Protein AF-A0A1G5SBN1-F1 (afdb_monomer_lite)

Sequence (194 aa):
MSPSAKKAGQYEVNSQQYALIRNPGRVWYPSLPVRFYGFPDEVVSNHKNSEFVQDLNLAQEKLFKPICYLGPLRIKAERLYTWGGITPESVGYSGELTIAALLASKNRKISLGPNKTAKPFEQIIAASLKYMGLIDNFRVKKIAENRQEYEVIVQTKGSKDGVDLPDVGFGISQVLPVLVQCFYAPSDSIIIME

Secondary structure (DSSP, 8-state):
---PPPPTT------SSS---BPSS--PPP-S-BTTTBPPHHHHHHBTT-THHHHHHHHHHHHHTTEEEE-S--PPP-S-EE--S---SSS-TTSTTHHHHHHHTTT-EE-SSTTPPPEEHHHHHHHHHHHTTS-SEEEEEESSTT--EEEEEEE-TT-SS-EEGGGS-HHHHHHHHHHHHHHHSPTT-EEEE-

Radius of gyration: 25.28 Å; chains: 1; bounding box: 61×37×63 Å

pLDDT: mean 88.01, std 11.01, range [30.58, 96.94]

Organism: NCBI:txid51642

Foldseek 3Di:
DDDDDDDPQFADDDDDPDDFAFDPDDDDRFGDAPPPQAGDCVSVVGTPPCPCSVVVVVVVCVLPVQEAAAEAAADQADQKDFEPQDQDSACDNRSVCLVVLLVNQQVPWDAPDPPGDTDRPVVQLQVVCVVVQAFDDWDWADPDPPGRMIFIWTHHDPRPDTDTPNVSDDPCSRCSRVSSRVSSGDPSHHYHYD

Structure (mmCIF, N/CA/C/O backbone):
data_AF-A0A1G5SBN1-F1
#
_entry.id   AF-A0A1G5SBN1-F1
#
loop_
_atom_site.group_PDB
_atom_site.id
_atom_site.type_symbol
_atom_site.label_atom_id
_atom_site.label_alt_id
_atom_site.label_comp_id
_atom_site.label_asym_id
_atom_site.label_entity_id
_atom_site.label_seq_id
_atom_site.pdbx_PDB_ins_code
_atom_site.Cartn_x
_atom_site.Cartn_y
_atom_site.Cartn_z
_atom_site.occupancy
_atom_site.B_iso_or_equiv
_atom_site.auth_seq_id
_atom_site.auth_comp_id
_atom_site.auth_asym_id
_atom_site.auth_atom_id
_atom_site.pdbx_PDB_model_num
ATOM 1 N N . MET A 1 1 ? 37.006 -17.378 -39.361 1.00 36.06 1 MET A N 1
ATOM 2 C CA . MET A 1 1 ? 37.413 -16.373 -38.355 1.00 36.06 1 MET A CA 1
ATOM 3 C C . MET A 1 1 ? 36.899 -16.843 -37.009 1.00 36.06 1 MET A C 1
ATOM 5 O O . MET A 1 1 ? 35.702 -17.049 -36.872 1.00 36.06 1 MET A O 1
ATOM 9 N N . SER A 1 2 ? 37.811 -17.127 -36.084 1.00 30.58 2 SER A N 1
ATOM 10 C CA . SER A 1 2 ? 37.535 -17.701 -34.764 1.00 30.58 2 SER A CA 1
ATOM 11 C C . SER A 1 2 ? 36.663 -16.767 -33.913 1.00 30.58 2 SER A C 1
ATOM 13 O O . SER A 1 2 ? 36.826 -15.548 -34.021 1.00 30.58 2 SER A O 1
ATOM 15 N N . PRO A 1 3 ? 35.762 -17.287 -33.058 1.00 44.00 3 PRO A N 1
ATOM 16 C CA . PRO A 1 3 ? 35.010 -16.448 -32.139 1.00 44.00 3 PRO A CA 1
ATOM 17 C C . PRO A 1 3 ? 35.998 -15.878 -31.117 1.00 44.00 3 PRO A C 1
ATOM 19 O O . PRO A 1 3 ? 36.593 -16.613 -30.331 1.00 44.00 3 PRO A O 1
ATOM 22 N N . SER A 1 4 ? 36.238 -14.568 -31.184 1.00 44.53 4 SER A N 1
ATOM 23 C CA . SER A 1 4 ? 37.027 -13.850 -30.183 1.00 44.53 4 SER A CA 1
ATOM 24 C C . SER A 1 4 ? 36.455 -14.156 -28.800 1.00 44.53 4 SER A C 1
ATOM 26 O O . SER A 1 4 ? 35.259 -13.978 -28.578 1.00 44.53 4 SER A O 1
ATOM 28 N N . ALA A 1 5 ? 37.305 -14.627 -27.888 1.00 45.09 5 ALA A N 1
ATOM 29 C CA . ALA A 1 5 ? 36.940 -14.940 -26.512 1.00 45.09 5 ALA A CA 1
ATOM 30 C C . ALA A 1 5 ? 36.158 -13.773 -25.876 1.00 45.09 5 ALA A C 1
ATOM 32 O O . ALA A 1 5 ? 36.622 -12.629 -25.905 1.00 45.09 5 ALA A O 1
ATOM 33 N N . LYS A 1 6 ? 34.967 -14.065 -25.330 1.00 52.78 6 LYS A N 1
ATOM 34 C CA . LYS A 1 6 ? 34.132 -13.101 -24.597 1.00 52.78 6 LYS A CA 1
ATOM 35 C C . LYS A 1 6 ? 34.961 -12.501 -23.460 1.00 52.78 6 LYS A C 1
ATOM 37 O O . LYS A 1 6 ? 35.401 -13.234 -22.575 1.00 52.78 6 LYS A O 1
ATOM 42 N N . LYS A 1 7 ? 35.183 -11.182 -23.463 1.00 58.22 7 LYS A N 1
ATOM 43 C CA . LYS A 1 7 ? 35.742 -10.510 -22.281 1.00 58.22 7 LYS A CA 1
ATOM 44 C C . LYS A 1 7 ? 34.659 -10.472 -21.202 1.00 58.22 7 LYS A C 1
ATOM 46 O O . LYS A 1 7 ? 33.502 -10.178 -21.500 1.00 58.22 7 LYS A O 1
ATOM 51 N N . ALA A 1 8 ? 35.029 -10.767 -19.958 1.00 57.09 8 ALA A N 1
ATOM 52 C CA . ALA A 1 8 ? 34.121 -10.663 -18.819 1.00 57.09 8 ALA A CA 1
ATOM 53 C C . ALA A 1 8 ? 33.514 -9.246 -18.756 1.00 57.09 8 ALA A C 1
ATOM 55 O O . ALA A 1 8 ? 34.246 -8.261 -18.842 1.00 57.09 8 ALA A O 1
ATOM 56 N N . GLY A 1 9 ? 32.183 -9.155 -18.657 1.00 65.62 9 GLY A N 1
ATOM 57 C CA . GLY A 1 9 ? 31.448 -7.883 -18.608 1.00 65.62 9 GLY A CA 1
ATOM 58 C C . GLY A 1 9 ? 30.891 -7.369 -19.942 1.00 65.62 9 GLY A C 1
ATOM 59 O O . GLY A 1 9 ? 30.362 -6.263 -19.972 1.00 65.62 9 GLY A O 1
ATOM 60 N N . GLN A 1 10 ? 30.982 -8.134 -21.036 1.00 75.19 10 GLN A N 1
ATOM 61 C CA . GLN A 1 10 ? 30.357 -7.776 -22.317 1.00 75.19 10 GLN A CA 1
ATOM 62 C C . GLN A 1 10 ? 28.935 -8.338 -22.427 1.00 75.19 10 GLN A C 1
ATOM 64 O O . GLN A 1 10 ? 28.734 -9.545 -22.286 1.00 75.19 10 GLN A O 1
ATOM 69 N N . TYR A 1 11 ? 27.967 -7.467 -22.722 1.00 84.50 11 TYR A N 1
ATOM 70 C CA . TYR A 1 11 ? 26.579 -7.852 -22.976 1.00 84.50 11 TYR A CA 1
ATOM 71 C C . TYR A 1 11 ? 26.315 -8.014 -24.474 1.00 84.50 11 TYR A C 1
ATOM 73 O O . TYR A 1 11 ? 26.944 -7.373 -25.316 1.00 84.50 11 TYR A O 1
ATOM 81 N N . GLU A 1 12 ? 25.375 -8.894 -24.811 1.00 86.44 12 GLU A N 1
ATOM 82 C CA . GLU A 1 12 ? 24.908 -9.130 -26.177 1.00 86.44 12 GLU A CA 1
ATOM 83 C C . GLU A 1 12 ? 23.410 -8.843 -26.244 1.00 86.44 12 GLU A C 1
ATOM 85 O O . GLU A 1 12 ? 22.660 -9.213 -25.342 1.00 86.44 12 GLU A O 1
ATOM 90 N N . VAL A 1 13 ? 22.973 -8.201 -27.328 1.00 87.94 13 VAL A N 1
ATOM 91 C CA . VAL A 1 13 ? 21.552 -7.977 -27.610 1.00 87.94 13 VAL A CA 1
ATOM 92 C C . VAL A 1 13 ? 21.140 -8.930 -28.715 1.00 87.94 13 VAL A C 1
ATOM 94 O O . VAL A 1 13 ? 21.700 -8.896 -29.810 1.00 87.94 13 VAL A O 1
ATOM 97 N N . ASN A 1 14 ? 20.157 -9.769 -28.408 1.00 87.69 14 ASN A N 1
ATOM 98 C CA . ASN A 1 14 ? 19.610 -10.760 -29.321 1.00 87.69 14 ASN A CA 1
ATOM 99 C C . ASN A 1 14 ? 18.094 -10.581 -29.417 1.00 87.69 14 ASN A C 1
ATOM 101 O O . ASN A 1 14 ? 17.431 -10.299 -28.420 1.00 87.69 14 ASN A O 1
ATOM 105 N N . SER A 1 15 ? 17.545 -10.785 -30.610 1.00 88.88 15 SER A N 1
ATOM 106 C CA . SER A 1 15 ? 16.112 -10.712 -30.885 1.00 88.88 15 SER A CA 1
ATOM 107 C C . SER A 1 15 ? 15.707 -11.872 -31.792 1.00 88.88 15 SER A C 1
ATOM 109 O O . SER A 1 15 ? 16.384 -12.166 -32.773 1.00 88.88 15 SER A O 1
ATOM 111 N N . GLN A 1 16 ? 14.617 -12.565 -31.452 1.00 88.62 16 GLN A N 1
ATOM 112 C CA . GLN A 1 16 ? 14.152 -13.738 -32.210 1.00 88.62 16 GLN A CA 1
ATOM 113 C C . GLN A 1 16 ? 13.098 -13.382 -33.264 1.00 88.62 16 GLN A C 1
ATOM 115 O O . GLN A 1 16 ? 13.101 -13.937 -34.355 1.00 88.62 16 GLN A O 1
ATOM 120 N N . GLN A 1 17 ? 12.202 -12.447 -32.943 1.00 89.75 17 GLN A N 1
ATOM 121 C CA . GLN A 1 17 ? 11.056 -12.070 -33.784 1.00 89.75 17 GLN A CA 1
ATOM 122 C C . GLN A 1 17 ? 11.218 -10.691 -34.439 1.00 89.75 17 GLN A C 1
ATOM 124 O O . GLN A 1 17 ? 10.302 -10.185 -35.078 1.00 89.75 17 GLN A O 1
ATOM 129 N N . TYR A 1 18 ? 12.385 -10.070 -34.272 1.00 90.38 18 TYR A N 1
ATOM 130 C CA . TYR A 1 18 ? 12.693 -8.747 -34.795 1.00 90.38 18 TYR A CA 1
ATOM 131 C C . TYR A 1 18 ? 14.124 -8.735 -35.323 1.00 90.38 18 TYR A C 1
ATOM 133 O O . TYR A 1 18 ? 15.029 -9.206 -34.638 1.00 90.38 18 TYR A O 1
ATOM 141 N N . ALA A 1 19 ? 14.346 -8.211 -36.525 1.00 90.06 19 ALA A N 1
ATOM 142 C CA . ALA A 1 19 ? 15.684 -8.112 -37.098 1.00 90.06 19 ALA A CA 1
ATOM 143 C C . ALA A 1 19 ? 16.309 -6.758 -36.736 1.00 90.06 19 ALA A C 1
ATOM 145 O O . ALA A 1 19 ? 15.938 -5.724 -37.290 1.00 90.06 19 ALA A O 1
ATOM 146 N N . LEU A 1 20 ? 17.269 -6.761 -35.811 1.00 89.44 20 LEU A N 1
ATOM 147 C CA . LEU A 1 20 ? 18.040 -5.568 -35.467 1.00 89.44 20 LEU A CA 1
ATOM 148 C C . LEU A 1 20 ? 19.082 -5.270 -36.555 1.00 89.44 20 LEU A C 1
ATOM 150 O O . LEU A 1 20 ? 19.975 -6.073 -36.827 1.00 89.44 20 LEU A O 1
ATOM 154 N N . ILE A 1 21 ? 18.981 -4.095 -37.175 1.00 89.38 21 ILE A N 1
ATOM 155 C CA . ILE A 1 21 ? 19.855 -3.664 -38.268 1.00 89.38 21 ILE A CA 1
ATOM 156 C C . ILE A 1 21 ? 21.011 -2.866 -37.676 1.00 89.38 21 ILE A C 1
ATOM 158 O O . ILE A 1 21 ? 20.827 -1.733 -37.237 1.00 89.38 21 ILE A O 1
ATOM 162 N N . ARG A 1 22 ? 22.218 -3.437 -37.681 1.00 86.00 22 ARG A N 1
ATOM 163 C CA . ARG A 1 22 ? 23.414 -2.773 -37.142 1.00 86.00 22 ARG A CA 1
ATOM 164 C C . ARG A 1 22 ? 23.810 -1.531 -37.942 1.00 86.00 22 ARG A C 1
ATOM 166 O O . ARG A 1 22 ? 23.731 -1.504 -39.172 1.00 86.00 22 ARG A O 1
ATOM 173 N N . ASN A 1 23 ? 24.316 -0.527 -37.234 1.00 82.94 23 ASN A N 1
ATOM 174 C CA . ASN A 1 23 ? 24.990 0.612 -37.836 1.00 82.94 23 ASN A CA 1
ATOM 175 C C . ASN A 1 23 ? 26.363 0.180 -38.386 1.00 82.94 23 ASN A C 1
ATOM 177 O O . ASN A 1 23 ? 27.140 -0.459 -37.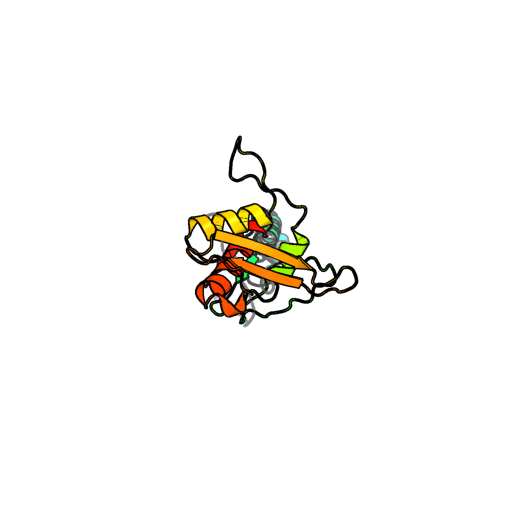671 1.00 82.94 23 ASN A O 1
ATOM 181 N N . PRO A 1 24 ? 26.683 0.487 -39.657 1.00 73.56 24 PRO A N 1
ATOM 182 C CA . PRO A 1 24 ? 27.982 0.151 -40.229 1.00 73.56 24 PRO A CA 1
ATOM 183 C C . PRO A 1 24 ? 29.091 0.960 -39.537 1.00 73.56 24 PRO A C 1
ATOM 185 O O . PRO A 1 24 ? 28.993 2.179 -39.428 1.00 73.56 24 PRO A O 1
ATOM 188 N N . GLY A 1 25 ? 30.155 0.291 -39.078 1.00 70.31 25 GLY A N 1
ATOM 189 C CA . GLY A 1 25 ? 31.376 0.950 -38.591 1.00 70.31 25 GLY A CA 1
ATOM 190 C C . GLY A 1 25 ? 31.884 0.471 -37.229 1.00 70.31 25 GLY A C 1
ATOM 191 O O . GLY A 1 25 ? 33.001 -0.034 -37.147 1.00 70.31 25 GLY A O 1
ATOM 192 N N . ARG A 1 26 ? 31.107 0.609 -36.146 1.00 59.03 26 ARG A N 1
ATOM 193 C CA . ARG A 1 26 ? 31.554 0.258 -34.781 1.00 59.03 26 ARG A CA 1
ATOM 194 C C . ARG A 1 26 ? 30.787 -0.935 -34.220 1.00 59.03 26 ARG A C 1
ATOM 196 O O . ARG A 1 26 ? 29.581 -0.869 -34.029 1.00 59.03 26 ARG A O 1
ATOM 203 N N . VAL A 1 27 ? 31.510 -2.003 -33.880 1.00 61.47 27 VAL A N 1
ATOM 204 C CA . VAL A 1 27 ? 30.990 -3.081 -33.026 1.00 61.47 27 VAL A CA 1
ATOM 205 C C . VAL A 1 27 ? 31.292 -2.702 -31.581 1.00 61.47 27 VAL A C 1
ATOM 207 O O . VAL A 1 27 ? 32.384 -2.967 -31.081 1.00 61.47 27 VAL A O 1
ATOM 210 N N . TRP A 1 28 ? 30.352 -2.019 -30.932 1.00 69.56 28 TRP A N 1
ATOM 211 C CA . TRP A 1 28 ? 30.388 -1.819 -29.486 1.00 69.56 28 TRP A CA 1
ATOM 212 C C . TRP A 1 28 ? 29.537 -2.889 -28.812 1.00 69.56 28 TRP A C 1
ATOM 214 O O . TRP A 1 28 ? 28.403 -3.143 -29.216 1.00 69.56 28 TRP A O 1
ATOM 224 N N . TYR A 1 29 ? 30.097 -3.528 -27.790 1.00 80.56 29 TYR A N 1
ATOM 225 C CA . TYR A 1 29 ? 29.296 -4.323 -26.870 1.00 80.56 29 TYR A CA 1
ATOM 226 C C . TYR A 1 29 ? 28.576 -3.334 -25.953 1.00 80.56 29 TYR A C 1
ATOM 228 O O . TYR A 1 29 ? 29.258 -2.465 -25.400 1.00 80.56 29 TYR A O 1
ATOM 236 N N . PRO A 1 30 ? 27.239 -3.396 -25.840 1.00 83.19 30 PRO A N 1
ATOM 237 C CA . PRO A 1 30 ? 26.514 -2.521 -24.937 1.00 83.19 30 PRO A CA 1
ATOM 238 C C . PRO A 1 30 ? 27.016 -2.687 -23.506 1.00 83.19 30 PRO A C 1
ATOM 240 O O . PRO A 1 30 ? 27.545 -3.739 -23.122 1.00 83.19 30 PRO A O 1
ATOM 243 N N . SER A 1 31 ? 26.848 -1.616 -22.740 1.00 85.56 31 SER A N 1
ATOM 244 C CA . SER A 1 31 ? 27.109 -1.615 -21.311 1.00 85.56 31 SER A CA 1
ATOM 245 C C . SER A 1 31 ? 26.113 -2.520 -20.563 1.00 85.56 31 SER A C 1
ATOM 247 O O . SER A 1 31 ? 25.300 -3.234 -21.159 1.00 85.56 31 SER A O 1
ATOM 249 N N . LEU A 1 32 ? 26.216 -2.543 -19.234 1.00 89.62 32 LEU A N 1
ATOM 250 C CA . LEU A 1 32 ? 25.264 -3.248 -18.377 1.00 89.62 32 LEU A CA 1
ATOM 251 C C . LEU A 1 32 ? 23.828 -2.763 -18.653 1.00 89.62 32 LEU A C 1
ATOM 253 O O . LEU A 1 32 ? 23.636 -1.574 -18.917 1.00 89.62 32 LEU A O 1
ATOM 257 N N . PRO A 1 33 ? 22.817 -3.642 -18.544 1.00 90.12 33 PRO A N 1
ATOM 258 C CA . PRO A 1 33 ? 21.427 -3.214 -18.561 1.00 90.12 33 PRO A CA 1
ATOM 259 C C . PRO A 1 33 ? 21.175 -2.090 -17.550 1.00 90.12 33 PRO A C 1
ATOM 261 O O . PRO A 1 33 ? 21.741 -2.071 -16.453 1.00 90.12 33 PRO A O 1
ATOM 264 N N . VAL A 1 34 ? 20.289 -1.163 -17.902 1.00 89.06 34 VAL A N 1
ATOM 265 C CA . VAL A 1 34 ? 19.792 -0.165 -16.955 1.00 89.06 34 VAL A CA 1
ATOM 266 C C . VAL A 1 34 ? 18.878 -0.901 -15.972 1.00 89.06 34 VAL A C 1
ATOM 268 O O . VAL A 1 34 ? 17.804 -1.382 -16.336 1.00 89.06 34 VAL A O 1
ATOM 271 N N . ARG A 1 35 ? 19.326 -1.043 -14.717 1.00 88.69 35 ARG A N 1
ATOM 272 C CA . ARG A 1 35 ? 18.733 -1.954 -13.715 1.00 88.69 35 ARG A CA 1
ATOM 273 C C . ARG A 1 35 ? 18.805 -3.417 -14.181 1.00 88.69 35 ARG A C 1
ATOM 275 O O . ARG A 1 35 ? 19.875 -3.885 -14.544 1.00 88.69 35 ARG A O 1
ATOM 282 N N . PHE A 1 36 ? 17.693 -4.155 -14.129 1.00 89.25 36 PHE A N 1
ATOM 283 C CA . PHE A 1 36 ? 17.621 -5.555 -14.569 1.00 89.25 36 PHE A CA 1
ATOM 284 C C . PHE A 1 36 ? 16.891 -5.742 -15.906 1.00 89.25 36 PHE A C 1
ATOM 286 O O . PHE A 1 36 ? 16.854 -6.856 -16.420 1.00 89.25 36 PHE A O 1
ATOM 293 N N . TYR A 1 37 ? 16.286 -4.684 -16.453 1.00 90.06 37 TYR A N 1
ATOM 294 C CA . TYR A 1 37 ? 15.383 -4.782 -17.604 1.00 90.06 37 TYR A CA 1
ATOM 295 C C . TYR A 1 37 ? 15.663 -3.778 -18.718 1.00 90.06 37 TYR A C 1
ATOM 297 O O . TYR A 1 37 ? 15.267 -4.027 -19.853 1.00 90.06 37 TYR A O 1
ATOM 305 N N . GLY A 1 38 ? 16.309 -2.653 -18.411 1.00 91.81 38 GLY A N 1
ATOM 306 C CA . GLY A 1 38 ? 16.439 -1.561 -19.357 1.00 91.81 38 GLY A CA 1
ATOM 307 C C . GLY A 1 38 ? 17.591 -1.762 -20.333 1.00 91.81 38 GLY A C 1
ATOM 308 O O . GLY A 1 38 ? 18.670 -2.236 -19.970 1.00 91.81 38 GLY A O 1
ATOM 309 N N . PHE A 1 39 ? 17.381 -1.358 -21.577 1.00 92.62 39 PHE A N 1
ATOM 310 C CA . PHE A 1 39 ? 18.415 -1.335 -22.605 1.00 92.62 39 PHE A CA 1
ATOM 311 C C . PHE A 1 39 ? 19.260 -0.066 -22.460 1.00 92.62 39 PHE A C 1
ATOM 313 O O . PHE A 1 39 ? 18.683 1.014 -22.325 1.00 92.62 39 PHE A O 1
ATOM 320 N N . PRO A 1 40 ? 20.598 -0.154 -22.496 1.00 91.56 40 PRO A N 1
ATOM 321 C CA . PRO A 1 40 ? 21.435 1.034 -22.437 1.00 91.56 40 PRO A CA 1
ATOM 322 C C . PRO A 1 40 ? 21.459 1.776 -23.783 1.00 91.56 40 PRO A C 1
ATOM 324 O O . PRO A 1 40 ? 21.136 1.214 -24.836 1.00 91.56 40 PRO A O 1
ATOM 327 N N . ASP A 1 41 ? 21.887 3.039 -23.766 1.00 89.38 41 ASP A N 1
ATOM 328 C CA . ASP A 1 41 ? 21.852 3.930 -24.937 1.00 89.38 41 ASP A CA 1
ATOM 329 C C . ASP A 1 41 ? 22.710 3.434 -26.110 1.00 89.38 41 ASP A C 1
ATOM 331 O O . ASP A 1 41 ? 22.441 3.755 -27.276 1.00 89.38 41 ASP A O 1
ATOM 335 N N . GLU A 1 42 ? 23.714 2.589 -25.848 1.00 90.06 42 GLU A N 1
ATOM 336 C CA . GLU A 1 42 ? 24.498 1.979 -26.920 1.00 90.06 42 GLU A CA 1
ATOM 337 C C . GLU A 1 42 ? 23.653 1.051 -27.795 1.00 90.06 42 GLU A C 1
ATOM 339 O O . GLU A 1 42 ? 23.967 0.882 -28.969 1.00 90.06 42 GLU A O 1
ATOM 344 N N . VAL A 1 43 ? 22.562 0.469 -27.285 1.00 89.50 43 VAL A N 1
ATOM 345 C CA . VAL A 1 43 ? 21.676 -0.378 -28.098 1.00 89.50 43 VAL A CA 1
ATOM 346 C C . VAL A 1 43 ? 21.035 0.438 -29.213 1.00 89.50 43 VAL A C 1
ATOM 348 O O . VAL A 1 43 ? 21.051 -0.015 -30.359 1.00 89.50 43 VAL A O 1
ATOM 351 N N . VAL A 1 44 ? 20.567 1.648 -28.887 1.00 90.38 44 VAL A N 1
ATOM 352 C CA . VAL A 1 44 ? 20.039 2.639 -29.839 1.00 90.38 44 VAL A CA 1
ATOM 353 C C . VAL A 1 44 ? 21.133 3.132 -30.776 1.00 90.38 44 VAL A C 1
ATOM 355 O O . VAL A 1 44 ? 20.947 3.180 -31.985 1.00 90.38 44 VAL A O 1
ATOM 358 N N . SER A 1 45 ? 22.313 3.433 -30.238 1.00 87.88 45 SER A N 1
ATOM 359 C CA . SER A 1 45 ? 23.432 3.933 -31.044 1.00 87.88 45 SER A CA 1
ATOM 360 C C . SER A 1 45 ? 23.977 2.887 -32.025 1.00 87.88 45 SER A C 1
ATOM 362 O O . SER A 1 45 ? 24.483 3.232 -33.094 1.00 87.88 45 SER A O 1
ATOM 364 N N . ASN A 1 46 ? 23.876 1.598 -31.693 1.00 88.44 46 ASN A N 1
ATOM 365 C CA . ASN A 1 46 ? 24.436 0.504 -32.483 1.00 88.44 46 ASN A CA 1
ATOM 366 C C . ASN A 1 46 ? 23.481 -0.038 -33.556 1.00 88.44 46 ASN A C 1
ATOM 368 O O . ASN A 1 46 ? 23.952 -0.749 -34.448 1.00 88.44 46 ASN A O 1
ATOM 372 N N . HIS A 1 47 ? 22.180 0.276 -33.512 1.00 89.62 47 HIS A N 1
ATOM 373 C CA . HIS A 1 47 ? 21.201 -0.231 -34.480 1.00 89.62 47 HIS A CA 1
ATOM 374 C C . HIS A 1 47 ? 20.300 0.876 -35.036 1.00 89.62 47 HIS A C 1
ATOM 376 O O . HIS A 1 47 ? 19.860 1.770 -34.329 1.00 89.62 47 HIS A O 1
ATOM 382 N N . LYS A 1 48 ? 19.980 0.796 -36.330 1.00 88.25 48 LYS A N 1
ATOM 383 C CA . LYS A 1 48 ? 19.169 1.800 -37.042 1.00 88.25 48 LYS A CA 1
ATOM 384 C C . LYS A 1 48 ? 17.706 1.821 -36.617 1.00 88.25 48 LYS A C 1
ATOM 386 O O . LYS A 1 48 ? 17.028 2.819 -36.809 1.00 88.25 48 LYS A O 1
ATOM 391 N N . ASN A 1 49 ? 17.207 0.693 -36.131 1.00 92.00 49 ASN A N 1
ATOM 392 C CA . ASN A 1 49 ? 15.789 0.431 -35.928 1.00 92.00 49 ASN A CA 1
ATOM 393 C C . ASN A 1 49 ? 15.482 -0.003 -34.488 1.00 92.00 49 ASN A C 1
ATOM 395 O O . ASN A 1 49 ? 14.588 -0.807 -34.262 1.00 92.00 49 ASN A O 1
ATOM 399 N N . SER A 1 50 ? 16.232 0.490 -33.503 1.00 92.75 50 SER A N 1
ATOM 400 C CA . SER A 1 50 ? 16.071 0.088 -32.100 1.00 92.75 50 SER A CA 1
ATOM 401 C C . SER A 1 50 ? 15.641 1.218 -31.171 1.00 92.75 50 SER A C 1
ATOM 403 O O . SER A 1 50 ? 15.747 1.060 -29.965 1.00 92.75 50 SER A O 1
ATOM 405 N N . GLU A 1 51 ? 15.164 2.350 -31.686 1.00 91.62 51 GLU A N 1
ATOM 406 C CA . GLU A 1 51 ? 14.714 3.478 -30.852 1.00 91.62 51 GLU A CA 1
ATOM 407 C C . GLU A 1 51 ? 13.587 3.076 -29.881 1.00 91.62 51 GLU A C 1
ATOM 409 O O . GLU A 1 51 ? 13.585 3.495 -28.726 1.00 91.62 51 GLU A O 1
ATOM 414 N N . PHE A 1 52 ? 12.720 2.143 -30.297 1.00 92.94 52 PHE A N 1
ATOM 415 C CA . PHE A 1 52 ? 11.619 1.600 -29.489 1.00 92.94 52 PHE A CA 1
ATOM 416 C C . PHE A 1 52 ? 12.061 0.979 -28.152 1.00 92.94 52 PHE A C 1
ATOM 418 O O . PHE A 1 52 ? 11.238 0.801 -27.255 1.00 92.94 52 PHE A O 1
ATOM 425 N N . VAL A 1 53 ? 13.339 0.613 -27.990 1.00 93.19 53 VAL A N 1
ATOM 426 C CA . VAL A 1 53 ? 13.829 0.067 -26.714 1.00 93.19 53 VAL A CA 1
ATOM 427 C C . VAL A 1 53 ? 13.777 1.112 -25.598 1.00 93.19 53 VAL A C 1
ATOM 429 O O . VAL A 1 53 ? 13.618 0.747 -24.438 1.00 93.19 53 VAL A O 1
ATOM 432 N N . GLN A 1 54 ? 13.844 2.405 -25.932 1.00 92.31 54 GLN A N 1
ATOM 433 C CA . GLN A 1 54 ? 13.677 3.485 -24.958 1.00 92.31 54 GLN A CA 1
ATOM 434 C C . GLN A 1 54 ? 12.213 3.632 -24.535 1.00 92.31 54 GLN A C 1
ATOM 436 O O . GLN A 1 54 ? 11.931 3.810 -23.350 1.00 92.31 54 GLN A O 1
ATOM 441 N N . ASP A 1 55 ? 11.274 3.458 -25.470 1.00 94.12 55 ASP A N 1
ATOM 442 C CA . ASP A 1 55 ? 9.847 3.377 -25.140 1.00 94.12 55 ASP A CA 1
ATOM 443 C C . ASP A 1 55 ? 9.560 2.174 -24.237 1.00 94.12 55 ASP A C 1
ATOM 445 O O . ASP A 1 55 ? 8.787 2.283 -23.284 1.00 94.12 55 ASP A O 1
ATOM 449 N N . LEU A 1 56 ? 10.223 1.039 -24.490 1.00 93.81 56 LEU A N 1
ATOM 450 C CA . LEU A 1 56 ? 10.127 -0.151 -23.649 1.00 93.81 56 LEU A CA 1
ATOM 451 C C . LEU A 1 56 ? 10.674 0.106 -22.236 1.00 93.81 56 LEU A C 1
ATOM 453 O O . LEU A 1 56 ? 9.990 -0.216 -21.264 1.00 93.81 56 LEU A O 1
ATOM 457 N N . ASN A 1 57 ? 11.840 0.751 -22.114 1.00 94.25 57 ASN A N 1
ATOM 458 C CA . ASN A 1 57 ? 12.397 1.171 -20.824 1.00 94.25 57 ASN A CA 1
ATOM 459 C C . ASN A 1 57 ? 11.408 2.063 -20.059 1.00 94.25 57 ASN A C 1
ATOM 461 O O . ASN A 1 57 ? 11.113 1.817 -18.889 1.00 94.25 57 ASN A O 1
ATOM 465 N N . LEU A 1 58 ? 10.855 3.083 -20.726 1.00 93.81 58 LEU A N 1
ATOM 466 C CA . LEU A 1 58 ? 9.894 4.004 -20.124 1.00 93.81 58 LEU A CA 1
ATOM 467 C C . LEU A 1 58 ? 8.605 3.288 -19.700 1.00 93.81 58 LEU A C 1
ATOM 469 O O . LEU A 1 58 ? 8.064 3.574 -18.630 1.00 93.81 58 LEU A O 1
ATOM 473 N N . ALA A 1 59 ? 8.101 2.370 -20.525 1.00 93.62 59 ALA A N 1
ATOM 474 C CA . ALA A 1 59 ? 6.927 1.568 -20.206 1.00 93.62 59 ALA A CA 1
ATOM 475 C C . ALA A 1 59 ? 7.169 0.683 -18.974 1.00 93.62 59 ALA A C 1
ATOM 477 O O . ALA A 1 59 ? 6.303 0.613 -18.104 1.00 93.62 59 ALA A O 1
ATOM 478 N N . GLN A 1 60 ? 8.349 0.070 -18.854 1.00 93.06 60 GLN A N 1
ATOM 479 C CA . GLN A 1 60 ? 8.724 -0.735 -17.689 1.00 93.06 60 GLN A CA 1
ATOM 480 C C . GLN A 1 60 ? 8.869 0.112 -16.420 1.00 93.06 60 GLN A C 1
ATOM 482 O O . GLN A 1 60 ? 8.338 -0.266 -15.378 1.00 93.06 60 GLN A O 1
ATOM 487 N N . GLU A 1 61 ? 9.496 1.290 -16.494 1.00 92.44 61 GLU A N 1
ATOM 488 C CA . GLU A 1 61 ? 9.569 2.213 -15.351 1.00 92.44 61 GLU A CA 1
ATOM 489 C C . GLU A 1 61 ? 8.169 2.640 -14.890 1.00 92.44 61 GLU A C 1
ATOM 491 O O . GLU A 1 61 ? 7.874 2.628 -13.695 1.00 92.44 61 GLU A O 1
ATOM 496 N N . LYS A 1 62 ? 7.269 2.963 -15.830 1.00 92.25 62 LYS A N 1
ATOM 497 C CA . LYS A 1 62 ? 5.868 3.282 -15.514 1.00 92.25 62 LYS A CA 1
ATOM 498 C C . LYS A 1 62 ? 5.134 2.099 -14.883 1.00 92.25 62 LYS A C 1
ATOM 500 O O . LYS A 1 62 ? 4.387 2.317 -13.935 1.00 92.25 62 LYS A O 1
ATOM 505 N N . LEU A 1 63 ? 5.360 0.881 -15.379 1.00 92.00 63 LEU A N 1
ATOM 506 C CA . LEU A 1 63 ? 4.743 -0.345 -14.866 1.00 92.00 63 LEU A CA 1
ATOM 507 C C . LEU A 1 63 ? 5.199 -0.675 -13.440 1.00 92.00 63 LEU A C 1
ATOM 509 O O . LEU A 1 63 ? 4.394 -1.112 -12.623 1.00 92.00 63 LEU A O 1
ATOM 513 N N . PHE A 1 64 ? 6.482 -0.476 -13.135 1.00 90.88 64 PHE A N 1
ATOM 514 C CA . PHE A 1 64 ? 7.049 -0.831 -11.833 1.00 90.88 64 PHE A CA 1
ATOM 515 C C . PHE A 1 64 ? 6.924 0.270 -10.780 1.00 90.88 64 PHE A C 1
ATOM 517 O O . PHE A 1 64 ? 6.997 -0.017 -9.586 1.00 90.88 64 PHE A O 1
ATOM 524 N N . LYS A 1 65 ? 6.705 1.523 -11.192 1.00 89.06 65 LYS A N 1
ATOM 525 C CA . LYS A 1 65 ? 6.553 2.654 -10.272 1.00 89.06 65 LYS A CA 1
ATOM 526 C C . LYS A 1 65 ? 5.444 2.460 -9.221 1.00 89.06 65 LYS A C 1
ATOM 528 O O . LYS A 1 65 ? 5.703 2.790 -8.068 1.00 89.06 65 LYS A O 1
ATOM 533 N N . PRO A 1 66 ? 4.241 1.952 -9.547 1.00 91.44 66 PRO A N 1
ATOM 534 C CA . PRO A 1 66 ? 3.163 1.809 -8.574 1.00 91.44 66 PRO A CA 1
ATOM 535 C C . PRO A 1 66 ? 3.078 0.393 -7.972 1.00 91.44 66 PRO A C 1
ATOM 537 O O . PRO A 1 66 ? 1.970 -0.079 -7.700 1.00 91.44 66 PRO A O 1
ATOM 540 N N . ILE A 1 67 ? 4.209 -0.305 -7.787 1.00 93.81 67 ILE A N 1
ATOM 541 C CA . ILE A 1 67 ? 4.224 -1.583 -7.060 1.00 93.81 67 ILE A CA 1
ATOM 542 C C . ILE A 1 67 ? 4.071 -1.315 -5.560 1.00 93.81 67 ILE A C 1
ATOM 544 O O . ILE A 1 67 ? 4.917 -0.673 -4.939 1.00 93.81 67 ILE A O 1
ATOM 548 N N . CYS A 1 68 ? 3.019 -1.863 -4.960 1.00 94.88 68 CYS A N 1
ATOM 549 C CA . CYS A 1 68 ? 2.828 -1.882 -3.516 1.00 94.88 68 CYS A CA 1
ATOM 550 C C . CYS A 1 68 ? 3.029 -3.304 -2.993 1.00 94.88 68 CYS A C 1
ATOM 552 O O . CYS A 1 68 ? 2.318 -4.222 -3.400 1.00 94.88 68 CYS A O 1
ATOM 554 N N . TYR A 1 69 ? 3.977 -3.475 -2.075 1.00 95.62 69 TYR A N 1
ATOM 555 C CA . TYR A 1 69 ? 4.273 -4.762 -1.459 1.00 95.62 69 TYR A CA 1
ATOM 556 C C . TYR A 1 69 ? 3.798 -4.786 -0.007 1.00 95.62 69 TYR A C 1
ATOM 558 O O . TYR A 1 69 ? 4.154 -3.907 0.780 1.00 95.62 69 TYR A O 1
ATOM 566 N N . LEU A 1 70 ? 3.025 -5.809 0.337 1.00 96.12 70 LEU A N 1
ATOM 567 C CA . LEU A 1 70 ? 2.596 -6.119 1.693 1.00 96.12 70 LEU A CA 1
ATOM 568 C C . LEU A 1 70 ? 3.098 -7.534 2.009 1.00 96.12 70 LEU A C 1
ATOM 570 O O . LEU A 1 70 ? 2.667 -8.487 1.369 1.00 96.12 70 LEU A O 1
ATOM 574 N N . GLY A 1 71 ? 4.039 -7.662 2.948 1.00 95.06 71 GLY A N 1
ATOM 575 C CA . GLY A 1 71 ? 4.729 -8.924 3.250 1.00 95.06 71 GLY A CA 1
ATOM 576 C C . GLY A 1 71 ? 3.831 -9.973 3.908 1.00 95.06 71 GLY A C 1
ATOM 577 O O . GLY A 1 71 ? 2.626 -9.792 3.928 1.00 95.06 71 GLY A O 1
ATOM 578 N N . PRO A 1 72 ? 4.368 -11.045 4.507 1.00 91.25 72 PRO A N 1
ATOM 579 C CA . PRO A 1 72 ? 3.549 -12.093 5.138 1.00 91.25 72 PRO A CA 1
ATOM 580 C C . PRO A 1 72 ? 3.199 -11.806 6.605 1.00 91.25 72 PRO A C 1
ATOM 582 O O . PRO A 1 72 ? 2.218 -12.310 7.147 1.00 91.25 72 PRO A O 1
ATOM 585 N N . LEU A 1 73 ? 4.011 -10.990 7.280 1.00 89.44 73 LEU A N 1
ATOM 586 C CA . LEU A 1 73 ? 3.831 -10.653 8.691 1.00 89.44 73 LEU A CA 1
ATOM 587 C C . LEU A 1 73 ? 3.196 -9.271 8.819 1.00 89.44 73 LEU A C 1
ATOM 589 O O . LEU A 1 73 ? 3.556 -8.345 8.092 1.00 89.44 73 LEU A O 1
ATOM 593 N N . ARG A 1 74 ? 2.245 -9.119 9.744 1.00 90.94 74 ARG A N 1
ATOM 594 C CA . ARG A 1 74 ? 1.599 -7.829 10.022 1.00 90.94 74 ARG A CA 1
ATOM 595 C C . ARG A 1 74 ? 2.016 -7.313 11.385 1.00 90.94 74 ARG A C 1
ATOM 597 O O . ARG A 1 74 ? 2.179 -8.093 12.327 1.00 90.94 74 ARG A O 1
ATOM 604 N N . ILE A 1 75 ? 2.154 -5.996 11.492 1.00 91.12 75 ILE A N 1
ATOM 605 C CA . ILE A 1 75 ? 2.426 -5.361 12.777 1.00 91.12 75 ILE A CA 1
ATOM 606 C C . ILE A 1 75 ? 1.262 -5.621 13.740 1.00 91.12 75 ILE A C 1
ATOM 608 O O . ILE A 1 75 ? 0.096 -5.719 13.345 1.00 91.12 75 ILE A O 1
ATOM 612 N N . LYS A 1 76 ? 1.576 -5.740 15.030 1.00 89.19 76 LYS A N 1
ATOM 613 C CA . LYS A 1 76 ? 0.548 -5.845 16.062 1.00 89.19 76 LYS A CA 1
ATOM 614 C C . LYS A 1 76 ? -0.273 -4.552 16.092 1.00 89.19 76 LYS A C 1
ATOM 616 O O . LYS A 1 76 ? 0.283 -3.465 15.988 1.00 89.19 76 LYS A O 1
ATOM 621 N N . ALA A 1 77 ? -1.588 -4.675 16.265 1.00 90.38 77 ALA A N 1
ATOM 622 C CA . ALA A 1 77 ? -2.435 -3.509 16.474 1.00 90.38 77 ALA A CA 1
ATOM 623 C C . ALA A 1 77 ? -2.064 -2.787 17.778 1.00 90.38 77 ALA A C 1
ATOM 625 O O . ALA A 1 77 ? -1.761 -3.419 18.795 1.00 90.38 77 ALA A O 1
ATOM 626 N N . GLU A 1 78 ? -2.122 -1.463 17.733 1.00 90.94 78 GLU A N 1
ATOM 627 C CA . GLU A 1 78 ? -1.857 -0.573 18.856 1.00 90.94 78 GLU A CA 1
ATOM 628 C C . GLU A 1 78 ? -3.174 0.046 19.325 1.00 90.94 78 GLU A C 1
ATOM 630 O O . GLU A 1 78 ? -4.150 0.103 18.578 1.00 90.94 78 GLU A O 1
ATOM 635 N N . ARG A 1 79 ? -3.224 0.499 20.581 1.00 91.31 79 ARG A N 1
ATOM 636 C CA . ARG A 1 79 ? -4.403 1.222 21.084 1.00 91.31 79 ARG A CA 1
ATOM 637 C C . ARG A 1 79 ? -4.489 2.627 20.500 1.00 91.31 79 ARG A C 1
ATOM 639 O O . ARG A 1 79 ? -5.575 3.095 20.181 1.00 91.31 79 ARG A O 1
ATOM 646 N N . LEU A 1 80 ? -3.340 3.287 20.363 1.00 93.75 80 LEU A N 1
ATOM 647 C CA . LEU A 1 80 ? -3.245 4.663 19.899 1.00 93.75 80 LEU A CA 1
ATOM 648 C C . LEU A 1 80 ? -2.359 4.729 18.663 1.00 93.75 80 LEU A C 1
ATOM 650 O O . LEU A 1 80 ? -1.257 4.196 18.669 1.00 93.75 80 LEU A O 1
ATOM 654 N N . TYR A 1 81 ? -2.829 5.433 17.641 1.00 93.94 81 TYR A N 1
ATOM 655 C CA . TYR A 1 81 ? -2.102 5.661 16.400 1.00 93.94 81 TYR A CA 1
ATOM 656 C C . TYR A 1 81 ? -1.785 7.144 16.251 1.00 93.94 81 TYR A C 1
ATOM 658 O O . TYR A 1 81 ? -2.690 7.981 16.242 1.00 93.94 81 TYR A O 1
ATOM 666 N N . THR A 1 82 ? -0.506 7.475 16.098 1.00 93.75 82 THR A N 1
ATOM 667 C CA . THR A 1 82 ? -0.068 8.857 15.878 1.00 93.75 82 THR A CA 1
ATOM 668 C C . THR A 1 82 ? -0.063 9.179 14.389 1.00 93.75 82 THR A C 1
ATOM 670 O O . THR A 1 82 ? 0.598 8.506 13.601 1.00 93.75 82 THR A O 1
ATOM 673 N N . TRP A 1 83 ? -0.764 10.239 13.989 1.00 95.12 83 TRP A N 1
ATOM 674 C CA . TRP A 1 83 ? -0.805 10.690 12.601 1.00 95.12 83 TRP A CA 1
ATOM 675 C C . TRP A 1 83 ? -0.796 12.214 12.498 1.00 95.12 83 TRP A C 1
ATOM 677 O O . TRP A 1 83 ? -1.791 12.876 12.774 1.00 95.12 83 TRP A O 1
ATOM 687 N N . GLY A 1 84 ? 0.330 12.769 12.049 1.00 90.81 84 GLY A N 1
ATOM 688 C CA . GLY A 1 84 ? 0.532 14.212 11.878 1.00 90.81 84 GLY A CA 1
ATOM 689 C C . GLY A 1 84 ? 0.067 14.783 10.534 1.00 90.81 84 GLY A C 1
ATOM 690 O O . GLY A 1 84 ? 0.584 15.814 10.122 1.00 90.81 84 GLY A O 1
ATOM 691 N N . GLY A 1 85 ? -0.844 14.115 9.818 1.00 91.81 85 GLY A N 1
ATOM 692 C CA . GLY A 1 85 ? -1.319 14.574 8.503 1.00 91.81 85 GLY A CA 1
ATOM 693 C C . GLY A 1 85 ? -0.505 14.078 7.301 1.00 91.81 85 GLY A C 1
ATOM 694 O O . GLY A 1 85 ? -0.690 14.571 6.190 1.00 91.81 85 GLY A O 1
ATOM 695 N N . ILE A 1 86 ? 0.396 13.110 7.496 1.00 92.56 86 ILE A N 1
ATOM 696 C CA . ILE A 1 86 ? 1.181 12.526 6.399 1.00 92.56 86 ILE A CA 1
ATOM 697 C C . ILE A 1 86 ? 0.282 11.771 5.409 1.00 92.56 86 ILE A C 1
ATOM 699 O O . ILE A 1 86 ? -0.688 11.127 5.802 1.00 92.56 86 ILE A O 1
ATOM 703 N N . THR A 1 87 ? 0.622 11.799 4.123 1.00 95.81 87 THR A N 1
ATOM 704 C CA . THR A 1 87 ? -0.032 10.964 3.103 1.00 95.81 87 THR A CA 1
ATOM 705 C C . THR A 1 87 ? 0.967 9.895 2.668 1.00 95.81 87 THR A C 1
ATOM 707 O O . THR A 1 87 ? 1.855 10.214 1.880 1.00 95.81 87 THR A O 1
ATOM 710 N N . PRO A 1 88 ? 0.912 8.676 3.240 1.00 95.25 88 PRO A N 1
ATOM 711 C CA . PRO A 1 88 ? 1.872 7.629 2.900 1.00 95.25 88 PRO A CA 1
ATOM 712 C C . PRO A 1 88 ? 1.662 7.128 1.463 1.00 95.25 88 PRO A C 1
ATOM 714 O O . PRO A 1 88 ? 0.589 7.286 0.900 1.00 95.25 88 PRO A O 1
ATOM 717 N N . GLU A 1 89 ? 2.663 6.503 0.847 1.00 92.50 89 GLU A N 1
ATOM 718 C CA . GLU A 1 89 ? 2.498 5.929 -0.502 1.00 92.50 89 GLU A CA 1
ATOM 719 C C . GLU A 1 89 ? 1.757 4.580 -0.479 1.00 92.50 89 GLU A C 1
ATOM 721 O O . GLU A 1 89 ? 1.078 4.210 -1.436 1.00 92.50 89 GLU A O 1
ATOM 726 N N . SER A 1 90 ? 1.857 3.849 0.633 1.00 94.94 90 SER A N 1
ATOM 727 C CA . SER A 1 90 ? 1.252 2.532 0.847 1.00 94.94 90 SER A CA 1
ATOM 728 C C . SER A 1 90 ? 0.925 2.323 2.330 1.00 94.94 90 SER A C 1
ATOM 730 O O . SER A 1 90 ? 1.177 3.193 3.167 1.00 94.94 90 SER A O 1
ATOM 732 N N . VAL A 1 91 ? 0.382 1.157 2.687 1.00 96.25 91 VAL A N 1
ATOM 733 C CA . VAL A 1 91 ? 0.181 0.785 4.099 1.00 96.25 91 VAL A CA 1
ATOM 734 C C . VAL A 1 91 ? 1.473 0.349 4.807 1.00 96.25 91 VAL A C 1
ATOM 736 O O . VAL A 1 91 ? 1.422 0.025 5.992 1.00 96.25 91 VAL A O 1
ATOM 739 N N . GLY A 1 92 ? 2.621 0.364 4.126 1.00 95.44 92 GLY A N 1
ATOM 740 C CA . GLY A 1 92 ? 3.891 -0.148 4.645 1.00 95.44 92 GLY A CA 1
ATOM 741 C C . GLY A 1 92 ? 4.055 -1.659 4.455 1.00 95.44 92 GLY A C 1
ATOM 742 O O . GLY A 1 92 ? 3.116 -2.356 4.067 1.00 95.44 92 GLY A O 1
ATOM 743 N N . TYR A 1 93 ? 5.259 -2.170 4.728 1.00 95.62 93 TYR A N 1
ATOM 744 C CA . TYR A 1 93 ? 5.619 -3.573 4.463 1.00 95.62 93 TYR A CA 1
ATOM 745 C C . TYR A 1 93 ? 4.802 -4.549 5.319 1.00 95.62 93 TYR A C 1
ATOM 747 O O . TYR A 1 93 ? 4.417 -5.616 4.849 1.00 95.62 93 TYR A O 1
ATOM 755 N N . SER A 1 94 ? 4.517 -4.181 6.569 1.00 95.56 94 SER A N 1
ATOM 756 C CA . SER A 1 94 ? 3.772 -4.994 7.539 1.00 95.56 94 SER A CA 1
ATOM 757 C C . SER A 1 94 ? 2.395 -4.402 7.862 1.00 95.56 94 SER A C 1
ATOM 759 O O . SER A 1 94 ? 1.748 -4.832 8.819 1.00 95.56 94 SER A O 1
ATOM 761 N N . GLY A 1 95 ? 1.932 -3.398 7.113 1.00 95.19 95 GLY A N 1
ATOM 762 C CA . GLY A 1 95 ? 0.694 -2.682 7.424 1.00 95.19 95 GLY A CA 1
ATOM 763 C C . GLY A 1 95 ? 0.823 -1.613 8.517 1.00 95.19 95 GLY A C 1
ATOM 764 O O . GLY A 1 95 ? -0.195 -1.142 9.025 1.00 95.19 95 GLY A O 1
ATOM 765 N N . GLU A 1 96 ? 2.032 -1.206 8.891 1.00 94.75 96 GLU A N 1
ATOM 766 C CA . GLU A 1 96 ? 2.301 -0.216 9.940 1.00 94.75 96 GLU A CA 1
ATOM 767 C C . GLU A 1 96 ? 1.725 1.182 9.662 1.00 94.75 96 GLU A C 1
ATOM 769 O O . GLU A 1 96 ? 1.407 1.917 10.595 1.00 94.75 96 GLU A O 1
ATOM 774 N N . LEU A 1 97 ? 1.488 1.530 8.395 1.00 96.31 97 LEU A N 1
ATOM 775 C CA . LEU A 1 97 ? 0.894 2.806 7.981 1.00 96.31 97 LEU A CA 1
ATOM 776 C C . LEU A 1 97 ? -0.598 2.696 7.640 1.00 96.31 97 LEU A C 1
ATOM 778 O O . LEU A 1 97 ? -1.180 3.645 7.120 1.00 96.31 97 LEU A O 1
ATOM 782 N N . THR A 1 98 ? -1.253 1.573 7.950 1.00 95.81 98 THR A N 1
ATOM 783 C CA . THR A 1 98 ? -2.665 1.324 7.601 1.00 95.81 98 THR A CA 1
ATOM 784 C C . THR A 1 98 ? -3.604 2.431 8.082 1.00 95.81 98 THR A C 1
ATOM 786 O O . THR A 1 98 ? -4.422 2.937 7.312 1.00 95.81 98 THR A O 1
ATOM 789 N N . ILE A 1 99 ? -3.480 2.848 9.346 1.00 95.25 99 ILE A N 1
ATOM 790 C CA . ILE A 1 99 ? -4.347 3.890 9.913 1.00 95.25 99 ILE A CA 1
ATOM 791 C C . ILE A 1 99 ? -4.012 5.264 9.324 1.00 95.25 99 ILE A C 1
ATOM 793 O O . ILE A 1 99 ? -4.923 6.026 9.004 1.00 95.25 99 ILE A O 1
ATOM 797 N N . ALA A 1 100 ? -2.730 5.554 9.084 1.00 96.31 100 ALA A N 1
ATOM 798 C CA . ALA A 1 100 ? -2.305 6.779 8.410 1.00 96.31 100 ALA A CA 1
ATOM 799 C C . ALA A 1 100 ? -2.868 6.869 6.980 1.00 96.31 100 ALA A C 1
ATOM 801 O O . ALA A 1 100 ? -3.390 7.910 6.591 1.00 96.31 100 ALA A O 1
ATOM 802 N N . ALA A 1 101 ? -2.834 5.773 6.218 1.00 96.69 101 ALA A N 1
ATOM 803 C CA . ALA A 1 101 ? -3.395 5.685 4.870 1.00 96.69 101 ALA A CA 1
ATOM 804 C C . ALA A 1 101 ? -4.925 5.869 4.865 1.00 96.69 101 ALA A C 1
ATOM 806 O O . ALA A 1 101 ? -5.478 6.589 4.025 1.00 96.69 101 ALA A O 1
ATOM 807 N N . LEU A 1 102 ? -5.617 5.271 5.838 1.00 95.88 102 LEU A N 1
ATOM 808 C CA . LEU A 1 102 ? -7.061 5.427 6.010 1.00 95.88 102 LEU A CA 1
ATOM 809 C C . LEU A 1 102 ? -7.433 6.883 6.322 1.00 95.88 102 LEU A C 1
ATOM 811 O O . LEU A 1 102 ? -8.314 7.443 5.668 1.00 95.88 102 LEU A O 1
ATOM 815 N N . LEU A 1 103 ? -6.723 7.516 7.260 1.00 95.38 103 LEU A N 1
ATOM 816 C CA . LEU A 1 103 ? -6.923 8.919 7.630 1.00 95.38 103 LEU A CA 1
ATOM 817 C C . LEU A 1 103 ? -6.590 9.875 6.476 1.00 95.38 103 LEU A C 1
ATOM 819 O O . LEU A 1 103 ? -7.377 10.777 6.185 1.00 95.38 103 LEU A O 1
ATOM 823 N N . ALA A 1 104 ? -5.496 9.631 5.751 1.00 96.00 104 ALA A N 1
ATOM 824 C CA . ALA A 1 104 ? -5.131 10.392 4.555 1.00 96.00 104 ALA A CA 1
ATOM 825 C C . ALA A 1 104 ? -6.182 10.269 3.434 1.00 96.00 104 ALA A C 1
ATOM 827 O O . ALA A 1 104 ? -6.357 11.183 2.630 1.00 96.00 104 ALA A O 1
ATOM 828 N N . SER A 1 105 ? -6.935 9.165 3.402 1.00 95.38 105 SER A N 1
ATOM 829 C CA . SER A 1 105 ? -8.009 8.922 2.429 1.00 95.38 105 SER A CA 1
ATOM 830 C C . SER A 1 105 ? -9.399 9.334 2.892 1.00 95.38 105 SER A C 1
ATOM 832 O O . SER A 1 105 ? -10.367 9.071 2.179 1.00 95.38 105 SER A O 1
ATOM 834 N N . LYS A 1 106 ? -9.544 9.999 4.042 1.00 90.50 106 LYS A N 1
ATOM 835 C CA . LYS A 1 106 ? -10.859 10.313 4.626 1.00 90.50 106 LYS A CA 1
ATOM 836 C C . LYS A 1 106 ? -11.801 11.059 3.670 1.00 90.50 106 LYS A C 1
ATOM 838 O O . LYS A 1 106 ? -13.003 10.808 3.666 1.00 90.50 106 LYS A O 1
ATOM 843 N N . ASN A 1 107 ? -11.251 11.931 2.823 1.00 92.44 107 ASN A N 1
ATOM 844 C CA . ASN A 1 107 ? -12.017 12.708 1.842 1.00 92.44 107 ASN A CA 1
ATOM 845 C C . ASN A 1 107 ? -12.169 12.011 0.475 1.00 92.44 107 ASN A C 1
ATOM 847 O O . ASN A 1 107 ? -12.874 12.522 -0.396 1.00 92.44 107 ASN A O 1
ATOM 851 N N . ARG A 1 108 ? -11.533 10.849 0.261 1.00 94.12 108 ARG A N 1
ATOM 852 C CA . ARG A 1 108 ? -11.665 10.081 -0.984 1.00 94.12 108 ARG A CA 1
ATOM 853 C C . ARG A 1 108 ? -13.012 9.367 -1.018 1.00 94.12 108 ARG A C 1
ATOM 855 O O . ARG A 1 108 ? -13.450 8.761 -0.037 1.00 94.12 108 ARG A O 1
ATOM 862 N N . LYS A 1 109 ? -13.647 9.398 -2.188 1.00 94.44 109 LYS A N 1
ATOM 863 C CA . LYS A 1 109 ? -14.832 8.599 -2.504 1.00 94.44 109 LYS A CA 1
ATOM 864 C C . LYS A 1 109 ? -14.492 7.642 -3.635 1.00 94.44 109 LYS A C 1
ATOM 866 O O . LYS A 1 109 ? -13.900 8.058 -4.624 1.00 94.44 109 LYS A O 1
ATOM 871 N N . ILE A 1 110 ? -14.876 6.381 -3.492 1.00 92.56 110 ILE A N 1
ATOM 872 C CA . ILE A 1 110 ? -14.610 5.332 -4.479 1.00 92.56 110 ILE A CA 1
ATOM 873 C C . ILE A 1 110 ? -15.946 4.747 -4.932 1.00 92.56 110 ILE A C 1
ATOM 875 O O . ILE A 1 110 ? -16.852 4.526 -4.124 1.00 92.56 110 ILE A O 1
ATOM 879 N N . SER A 1 111 ? -16.075 4.505 -6.234 1.00 92.56 111 SER A N 1
ATOM 880 C CA . SER A 1 111 ? -17.197 3.759 -6.799 1.00 92.56 111 SER A CA 1
ATOM 881 C C . SER A 1 111 ? -16.774 2.323 -7.101 1.00 92.56 111 SER A C 1
ATOM 883 O O . SER A 1 111 ? -15.724 2.092 -7.691 1.00 92.56 111 SER A O 1
ATOM 885 N N . LEU A 1 112 ? -17.596 1.351 -6.697 1.00 88.69 112 LEU A N 1
ATOM 886 C CA . LEU A 1 112 ? -17.327 -0.089 -6.844 1.00 88.69 112 LEU A CA 1
ATOM 887 C C . LEU A 1 112 ? -17.926 -0.673 -8.138 1.00 88.69 112 LEU A C 1
ATOM 889 O O . LEU A 1 112 ? -18.434 -1.802 -8.147 1.00 88.69 112 LEU A O 1
ATOM 893 N N . GLY A 1 113 ? -17.973 0.130 -9.201 1.00 88.38 113 GLY A N 1
ATOM 894 C CA . GLY A 1 113 ? -18.444 -0.272 -10.524 1.00 88.38 113 GLY A CA 1
ATOM 895 C C . GLY A 1 113 ? -19.261 0.803 -11.251 1.00 88.38 113 GLY A C 1
ATOM 896 O O . GLY A 1 113 ? -19.670 1.797 -10.646 1.00 88.38 113 GLY A O 1
ATOM 897 N N . PRO A 1 114 ? -19.531 0.596 -12.550 1.00 87.19 114 PRO A N 1
ATOM 898 C CA . PRO A 1 114 ? -20.346 1.512 -13.341 1.00 87.19 114 PRO A CA 1
ATOM 899 C C . PRO A 1 114 ? -21.745 1.672 -12.728 1.00 87.19 114 PRO A C 1
ATOM 901 O O . PRO A 1 114 ? -22.320 0.716 -12.206 1.00 87.19 114 PRO A O 1
ATOM 904 N N . ASN A 1 115 ? -22.281 2.895 -12.773 1.00 88.06 115 ASN A N 1
ATOM 905 C CA . ASN A 1 115 ? -23.591 3.277 -12.224 1.00 88.06 115 ASN A CA 1
ATOM 906 C C . ASN A 1 115 ? -23.786 3.041 -10.713 1.00 88.06 115 ASN A C 1
ATOM 908 O O . ASN A 1 115 ? -24.914 3.090 -10.225 1.00 88.06 115 ASN A O 1
ATOM 912 N N . LYS A 1 116 ? -22.712 2.821 -9.941 1.00 90.94 116 LYS A N 1
ATOM 913 C CA . LYS A 1 116 ? -22.788 2.781 -8.475 1.00 90.94 116 LYS A CA 1
ATOM 914 C C . LYS A 1 116 ? -22.423 4.129 -7.865 1.00 90.94 116 LYS A C 1
ATOM 916 O O . LYS A 1 116 ? -21.470 4.786 -8.285 1.00 90.94 116 LYS A O 1
ATOM 921 N N . THR A 1 117 ? -23.148 4.507 -6.816 1.00 92.44 117 THR A N 1
ATOM 922 C CA . THR A 1 117 ? -22.845 5.699 -6.020 1.00 92.44 117 THR A CA 1
ATOM 923 C C . THR A 1 117 ? -21.488 5.553 -5.341 1.00 92.44 117 THR A C 1
ATOM 925 O O . THR A 1 117 ? -21.225 4.549 -4.673 1.00 92.44 117 THR A O 1
ATOM 928 N N . ALA A 1 118 ? -20.641 6.572 -5.484 1.00 94.00 118 ALA A N 1
ATOM 929 C CA . ALA A 1 118 ? -19.354 6.617 -4.809 1.00 94.00 118 ALA A CA 1
ATOM 930 C C . ALA A 1 118 ? -19.546 6.727 -3.288 1.00 94.00 118 ALA A C 1
ATOM 932 O O . ALA A 1 118 ? -20.321 7.556 -2.805 1.00 94.00 118 ALA A O 1
ATOM 933 N N . LYS A 1 119 ? -18.822 5.901 -2.534 1.00 94.31 119 LYS A N 1
ATOM 934 C CA . LYS A 1 119 ? -18.867 5.864 -1.069 1.00 94.31 119 LYS A CA 1
ATOM 935 C C . LYS A 1 119 ? -17.552 6.381 -0.483 1.00 94.31 119 LYS A C 1
ATOM 937 O O . LYS A 1 119 ? -16.512 6.195 -1.116 1.00 94.31 119 LYS A O 1
ATOM 942 N N . PRO A 1 120 ? -17.570 7.021 0.699 1.00 95.06 120 PRO A N 1
ATOM 943 C CA . PRO A 1 120 ? -16.353 7.376 1.419 1.00 95.06 120 PRO A CA 1
ATOM 944 C C . PRO A 1 120 ? -15.455 6.159 1.648 1.00 95.06 120 PRO A C 1
ATOM 946 O O . PRO A 1 120 ? -15.949 5.055 1.887 1.00 95.06 120 PRO A O 1
ATOM 949 N N . PHE A 1 121 ? -14.144 6.386 1.620 1.00 94.50 121 PHE A N 1
ATOM 950 C CA . PHE A 1 121 ? -13.127 5.351 1.794 1.00 94.50 121 PHE A CA 1
ATOM 951 C C . PHE A 1 121 ? -13.369 4.474 3.034 1.00 94.50 121 PHE A C 1
ATOM 953 O O . PHE A 1 121 ? -13.495 3.257 2.925 1.00 94.50 121 PHE A O 1
ATOM 960 N N . GLU A 1 122 ? -13.534 5.097 4.204 1.00 93.00 122 GLU A N 1
ATOM 961 C CA . GLU A 1 122 ? -13.780 4.403 5.476 1.00 93.00 122 GLU A CA 1
ATOM 962 C C . GLU A 1 122 ? -15.042 3.526 5.428 1.00 93.00 122 GLU A C 1
ATOM 964 O O . GLU A 1 122 ? -15.047 2.405 5.935 1.00 93.00 122 GLU A O 1
ATOM 969 N N . GLN A 1 123 ? -16.095 3.983 4.739 1.00 93.25 123 GLN A N 1
ATOM 970 C CA . GLN A 1 123 ? -17.332 3.217 4.594 1.00 93.25 123 GLN A CA 1
ATOM 971 C C . GLN A 1 123 ? -17.128 1.951 3.751 1.00 93.25 123 GLN A C 1
ATOM 973 O O . GLN A 1 123 ? -17.775 0.938 4.008 1.00 93.25 123 GLN A O 1
ATOM 978 N N . ILE A 1 124 ? -16.246 1.989 2.750 1.00 94.56 124 ILE A N 1
ATOM 979 C CA . ILE A 1 124 ? -15.933 0.820 1.916 1.00 94.56 124 ILE A CA 1
ATOM 980 C C . ILE A 1 124 ? -15.151 -0.214 2.718 1.00 94.56 124 ILE A C 1
ATOM 982 O O . ILE A 1 124 ? -15.477 -1.399 2.647 1.00 94.56 124 ILE A O 1
ATOM 986 N N . ILE A 1 125 ? -14.183 0.228 3.522 1.00 94.81 125 ILE A N 1
ATOM 987 C CA . ILE A 1 125 ? -13.430 -0.655 4.419 1.00 94.81 125 ILE A CA 1
ATOM 988 C C . ILE A 1 125 ? -14.372 -1.313 5.431 1.00 94.81 125 ILE A C 1
ATOM 990 O O . ILE A 1 125 ? -14.416 -2.540 5.520 1.00 94.81 125 ILE A O 1
ATOM 994 N N . ALA A 1 126 ? -15.200 -0.519 6.115 1.00 92.62 126 ALA A N 1
ATOM 995 C CA . ALA A 1 126 ? -16.173 -1.029 7.077 1.00 92.62 126 ALA A CA 1
ATOM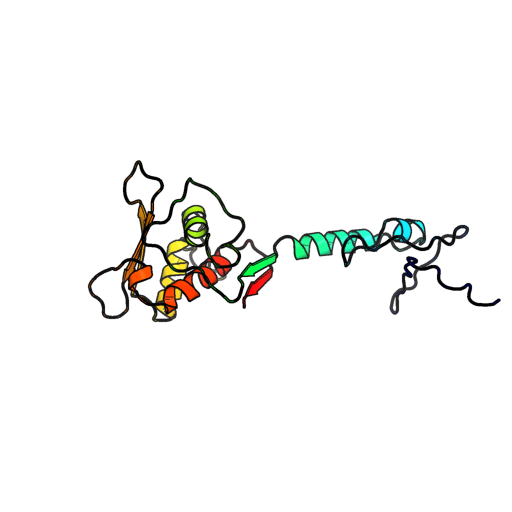 996 C C . ALA A 1 126 ? -17.176 -2.003 6.431 1.00 92.62 126 ALA A C 1
ATOM 998 O O . ALA A 1 126 ? -17.462 -3.063 6.987 1.00 92.62 126 ALA A O 1
ATOM 999 N N . ALA A 1 127 ? -17.680 -1.687 5.233 1.00 93.00 127 ALA A N 1
ATOM 1000 C CA . ALA A 1 127 ? -18.584 -2.569 4.499 1.00 93.00 127 ALA A CA 1
ATOM 1001 C C . ALA A 1 127 ? -17.910 -3.885 4.085 1.00 93.00 127 ALA A C 1
ATOM 1003 O O . ALA A 1 127 ? -18.549 -4.932 4.149 1.00 93.00 127 ALA A O 1
ATOM 1004 N N . SER A 1 128 ? -16.635 -3.845 3.692 1.00 94.31 128 SER A N 1
ATOM 1005 C CA . SER A 1 128 ? -15.872 -5.031 3.282 1.00 94.31 128 SER A CA 1
ATOM 1006 C C . SER A 1 128 ? -15.609 -5.959 4.469 1.00 94.31 128 SER A C 1
ATOM 1008 O O . SER A 1 128 ? -15.899 -7.150 4.393 1.00 94.31 128 SER A O 1
ATOM 1010 N N . LEU A 1 129 ? -15.163 -5.409 5.603 1.00 92.00 129 LEU A N 1
ATOM 1011 C CA . LEU A 1 129 ? -14.975 -6.171 6.843 1.00 92.00 129 LEU A CA 1
ATOM 1012 C C . LEU A 1 129 ? -16.296 -6.773 7.351 1.00 92.00 129 LEU A C 1
ATOM 1014 O O . LEU A 1 129 ? -16.325 -7.916 7.811 1.00 92.00 129 LEU A O 1
ATOM 1018 N N . LYS A 1 130 ? -17.403 -6.029 7.230 1.00 91.56 130 LYS A N 1
ATOM 1019 C CA . LYS A 1 130 ? -18.741 -6.520 7.578 1.00 91.56 130 LYS A CA 1
ATOM 1020 C C . LYS A 1 130 ? -19.212 -7.633 6.647 1.00 91.56 130 LYS A C 1
ATOM 1022 O O . LYS A 1 130 ? -19.765 -8.624 7.113 1.00 91.56 130 LYS A O 1
ATOM 1027 N N . TYR A 1 131 ? -18.972 -7.497 5.343 1.00 91.75 131 TYR A N 1
ATOM 1028 C CA . TYR A 1 131 ? -19.285 -8.532 4.356 1.00 91.75 131 TYR A CA 1
ATOM 1029 C C . TYR A 1 131 ? -18.517 -9.834 4.629 1.00 91.75 131 TYR A C 1
ATOM 1031 O O . TYR A 1 131 ? -19.082 -10.915 4.508 1.00 91.75 131 TYR A O 1
ATOM 1039 N N . MET A 1 132 ? -17.266 -9.731 5.086 1.00 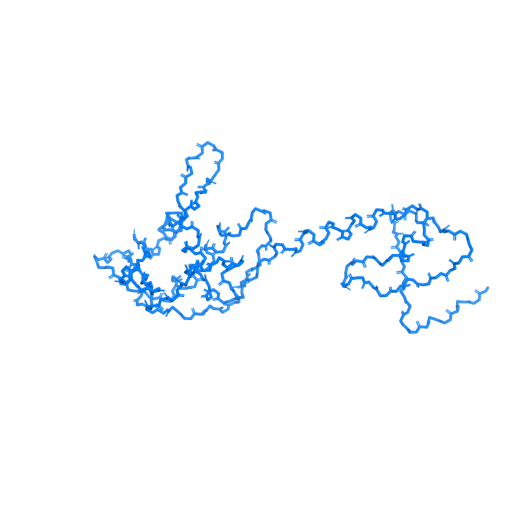90.75 132 MET A N 1
ATOM 1040 C CA . MET A 1 132 ? -16.459 -10.871 5.542 1.00 90.75 132 MET A CA 1
ATOM 1041 C C . MET A 1 132 ? -16.910 -11.448 6.897 1.00 90.75 132 MET A C 1
ATOM 1043 O O . MET A 1 132 ? -16.360 -12.447 7.351 1.00 90.75 132 MET A O 1
ATOM 1047 N N . GLY A 1 133 ? -17.894 -10.834 7.563 1.00 88.38 133 GLY A N 1
ATOM 1048 C CA . GLY A 1 133 ? -18.416 -11.287 8.852 1.00 88.38 133 GLY A CA 1
ATOM 1049 C C . GLY A 1 133 ? -17.498 -11.013 10.046 1.00 88.38 133 GLY A C 1
ATOM 1050 O O . GLY A 1 133 ? -17.711 -11.602 11.103 1.00 88.38 133 GLY A O 1
ATOM 1051 N N . LEU A 1 134 ? -16.499 -10.136 9.895 1.00 88.00 134 LEU A N 1
ATOM 1052 C CA . LEU A 1 134 ? -15.510 -9.840 10.939 1.00 88.00 134 LEU A CA 1
ATOM 1053 C C . LEU A 1 134 ? -16.019 -8.814 11.960 1.00 88.00 134 LEU A C 1
ATOM 1055 O O . LEU A 1 134 ? -15.656 -8.869 13.134 1.00 88.00 134 LEU A O 1
ATOM 1059 N N . ILE A 1 135 ? -16.851 -7.870 11.513 1.00 89.50 135 ILE A N 1
ATOM 1060 C CA . ILE A 1 135 ? -17.319 -6.733 12.314 1.00 89.50 135 ILE A CA 1
ATOM 1061 C C . ILE A 1 135 ? -18.783 -6.402 12.022 1.00 89.50 135 ILE A C 1
ATOM 1063 O O . ILE A 1 135 ? -19.292 -6.694 10.940 1.00 89.50 135 ILE A O 1
ATOM 1067 N N . ASP A 1 136 ? -19.412 -5.678 12.941 1.00 88.12 136 ASP A N 1
ATOM 1068 C CA . ASP A 1 136 ? -20.674 -4.968 12.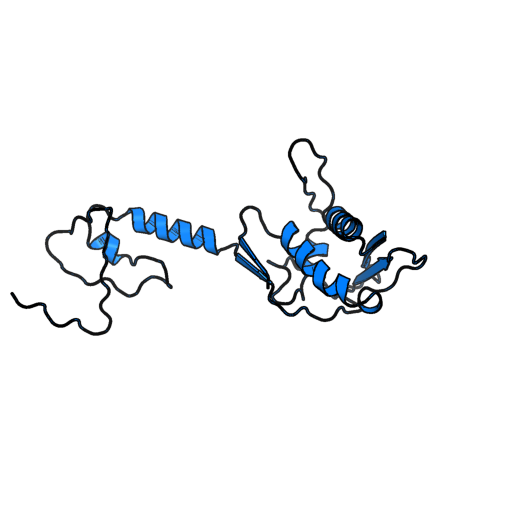730 1.00 88.12 136 ASP A CA 1
ATOM 1069 C C . ASP A 1 136 ? -20.475 -3.461 12.506 1.00 88.12 136 ASP A C 1
ATOM 1071 O O . ASP A 1 136 ? -21.239 -2.853 11.744 1.00 88.12 136 ASP A O 1
ATOM 1075 N N . ASN A 1 137 ? -19.450 -2.867 13.132 1.00 87.88 137 ASN A N 1
ATOM 1076 C CA . ASN A 1 137 ? -19.136 -1.437 13.060 1.00 87.88 137 ASN A CA 1
ATOM 1077 C C . ASN A 1 137 ? -17.618 -1.192 13.157 1.00 87.88 137 ASN A C 1
ATOM 1079 O O . ASN A 1 137 ? -16.905 -1.937 13.827 1.00 87.88 137 ASN A O 1
ATOM 1083 N N . PHE A 1 138 ? -17.136 -0.139 12.498 1.00 89.81 138 PHE A N 1
ATOM 1084 C CA . PHE A 1 138 ? -15.730 0.273 12.467 1.00 89.81 138 PHE A CA 1
ATOM 1085 C C . PHE A 1 138 ? -15.655 1.790 12.359 1.00 89.81 138 PHE A C 1
ATOM 1087 O O . PHE A 1 138 ? -16.337 2.372 11.512 1.00 89.81 138 PHE A O 1
ATOM 1094 N N . ARG A 1 139 ? -14.854 2.423 13.221 1.00 90.19 139 ARG A N 1
ATOM 1095 C CA . ARG A 1 139 ? -14.647 3.875 13.225 1.00 90.19 139 ARG A CA 1
ATOM 1096 C C . ARG A 1 139 ? -13.232 4.224 13.652 1.00 90.19 139 ARG A C 1
ATOM 1098 O O . ARG A 1 139 ? -12.730 3.670 14.628 1.00 90.19 139 ARG A O 1
ATOM 1105 N N . VAL A 1 140 ? -12.640 5.210 12.986 1.00 92.06 140 VAL A N 1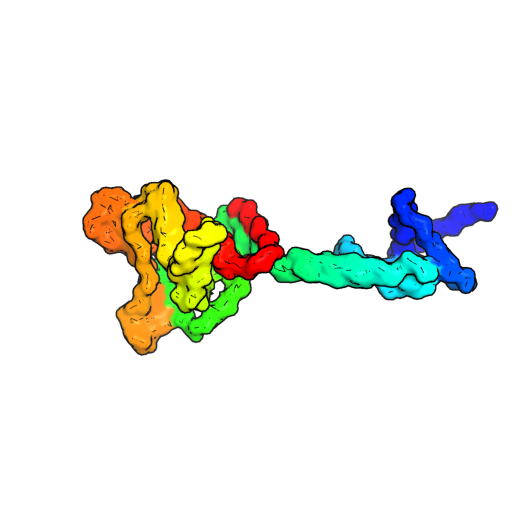
ATOM 1106 C CA . VAL A 1 140 ? -11.391 5.839 13.436 1.00 92.06 140 VAL A CA 1
ATOM 1107 C C . VAL A 1 140 ? -11.697 7.211 14.022 1.00 92.06 140 VAL A C 1
ATOM 1109 O O . VAL A 1 140 ? -12.243 8.088 13.347 1.00 92.06 140 VAL A O 1
ATOM 1112 N N . LYS A 1 141 ? -11.358 7.411 15.295 1.00 91.44 141 LYS A N 1
ATOM 1113 C CA . LYS A 1 141 ? -11.692 8.628 16.036 1.00 91.44 141 LYS A CA 1
ATOM 1114 C C . LYS A 1 141 ? -10.437 9.281 16.594 1.00 91.44 141 LYS A C 1
ATOM 1116 O O . LYS A 1 141 ? -9.489 8.622 16.987 1.00 91.44 141 LYS A O 1
ATOM 1121 N N . LYS A 1 142 ? -10.433 10.609 16.609 1.00 92.31 142 LYS A N 1
ATOM 1122 C CA . LYS A 1 142 ? -9.384 11.402 17.247 1.00 92.31 142 LYS A CA 1
ATOM 1123 C C . LYS A 1 142 ? -9.641 11.441 18.755 1.00 92.31 142 LYS A C 1
ATOM 1125 O O . LYS A 1 142 ? -10.774 11.712 19.153 1.00 92.31 142 LYS A O 1
ATOM 1130 N N . ILE A 1 143 ? -8.619 11.204 19.577 1.00 90.25 143 ILE A N 1
ATOM 1131 C CA . ILE A 1 143 ? -8.776 11.159 21.046 1.00 90.25 143 ILE A CA 1
ATOM 1132 C C . ILE A 1 143 ? -9.182 12.532 21.594 1.00 90.25 143 ILE A C 1
ATOM 1134 O O . ILE A 1 143 ? -10.047 12.640 22.459 1.00 90.25 143 ILE A O 1
ATOM 1138 N N . ALA A 1 144 ? -8.570 13.594 21.068 1.00 87.06 144 ALA A N 1
ATOM 1139 C CA . ALA A 1 144 ? -8.884 14.976 21.406 1.00 87.06 144 ALA A CA 1
ATOM 1140 C C . ALA A 1 144 ? -8.571 15.900 20.223 1.00 87.06 144 ALA A C 1
ATOM 1142 O O . ALA A 1 144 ? -7.651 15.636 19.448 1.00 87.06 144 ALA A O 1
ATOM 1143 N N . GLU A 1 145 ? -9.294 17.015 20.097 1.00 82.62 145 GLU A N 1
ATOM 1144 C CA . GLU A 1 145 ? -9.156 17.944 18.963 1.00 82.62 145 GLU A CA 1
ATOM 1145 C C . GLU A 1 145 ? -7.716 18.445 18.765 1.00 82.62 145 GLU A C 1
ATOM 1147 O O . GLU A 1 145 ? -7.246 18.522 17.627 1.00 82.62 145 GLU A O 1
ATOM 1152 N N . ASN A 1 146 ? -6.981 18.659 19.860 1.00 86.06 146 ASN A N 1
ATOM 1153 C CA . ASN A 1 146 ? -5.612 19.187 19.854 1.00 86.06 146 ASN A CA 1
ATOM 1154 C C . ASN A 1 146 ? -4.505 18.115 19.832 1.00 86.06 146 ASN A C 1
ATOM 1156 O O . ASN A 1 146 ? -3.330 18.459 19.934 1.00 86.06 146 ASN A O 1
ATOM 1160 N N . ARG A 1 147 ? -4.838 16.823 19.713 1.00 87.94 147 ARG A N 1
ATOM 1161 C CA . ARG A 1 147 ? -3.849 15.727 19.719 1.00 87.94 147 ARG A CA 1
ATOM 1162 C C . ARG A 1 147 ? -3.767 15.026 18.379 1.00 87.94 147 ARG A C 1
ATOM 1164 O O . ARG A 1 147 ? -4.789 14.779 17.773 1.00 87.94 147 ARG A O 1
ATOM 1171 N N . GLN A 1 148 ? -2.590 14.617 17.928 1.00 90.94 148 GLN A N 1
ATOM 1172 C CA . GLN A 1 148 ? -2.453 13.843 16.682 1.00 90.94 148 GLN A CA 1
ATOM 1173 C C . GLN A 1 148 ? -2.630 12.331 16.901 1.00 90.94 148 GLN A C 1
ATOM 1175 O O . GLN A 1 148 ? -2.112 11.526 16.136 1.00 90.94 148 GLN A O 1
ATOM 1180 N N . GLU A 1 149 ? -3.345 11.954 17.959 1.00 94.75 149 GLU A N 1
ATOM 1181 C CA . GLU A 1 149 ? -3.548 10.576 18.395 1.00 94.75 149 GLU A CA 1
ATOM 1182 C C . GLU A 1 149 ? -4.967 10.126 18.037 1.00 94.75 149 GLU A C 1
ATOM 1184 O O . GLU A 1 149 ? -5.948 10.851 18.262 1.00 94.75 149 GLU A O 1
ATOM 1189 N N . TYR A 1 150 ? -5.067 8.919 17.490 1.00 94.44 150 TYR A N 1
ATOM 1190 C CA . TYR A 1 150 ? -6.305 8.321 17.014 1.00 94.44 150 TYR A CA 1
ATOM 1191 C C . TYR A 1 150 ? -6.523 6.944 17.643 1.00 94.44 150 TYR A C 1
ATOM 1193 O O . TYR A 1 150 ? -5.584 6.167 17.794 1.00 94.44 150 TYR A O 1
ATOM 1201 N N . GLU A 1 151 ? -7.777 6.649 17.968 1.00 93.56 151 GLU A N 1
ATOM 1202 C CA . GLU A 1 151 ? -8.273 5.350 18.423 1.00 93.56 151 GLU A CA 1
ATOM 1203 C C . GLU A 1 151 ? -9.048 4.669 17.284 1.00 93.56 151 GLU A C 1
ATOM 1205 O O . GLU A 1 151 ? -9.739 5.326 16.492 1.00 93.56 151 GLU A O 1
ATOM 1210 N N . VAL A 1 152 ? -8.929 3.345 17.189 1.00 92.38 152 VAL A N 1
ATOM 1211 C CA . VAL A 1 152 ? -9.670 2.535 16.214 1.00 92.38 152 VAL A CA 1
ATOM 1212 C C . VAL A 1 152 ? -10.655 1.672 16.976 1.00 92.38 152 VAL A C 1
ATOM 1214 O O . VAL A 1 152 ? -10.270 0.680 17.591 1.00 92.38 152 VAL A O 1
ATOM 1217 N N . ILE A 1 153 ? -11.929 2.049 16.900 1.00 91.31 153 ILE A N 1
ATOM 1218 C CA . ILE A 1 153 ? -13.009 1.366 17.602 1.00 91.31 153 ILE A CA 1
ATOM 1219 C C . ILE A 1 153 ? -13.701 0.408 16.646 1.00 91.31 153 ILE A C 1
ATOM 1221 O O . ILE A 1 153 ? -14.173 0.791 15.568 1.00 91.31 153 ILE A O 1
ATOM 1225 N N . VAL A 1 154 ? -13.794 -0.843 17.072 1.00 90.19 154 VAL A N 1
ATOM 1226 C CA . VAL A 1 154 ? -14.394 -1.932 16.316 1.00 90.19 154 VAL A CA 1
ATOM 1227 C C . VAL A 1 154 ? -15.463 -2.601 17.160 1.00 90.19 154 VAL A C 1
ATOM 1229 O O . VAL A 1 154 ? -15.269 -2.884 18.337 1.00 90.19 154 VAL A O 1
ATOM 1232 N N . GLN A 1 155 ? -16.599 -2.891 16.545 1.00 89.50 155 GLN A N 1
ATOM 1233 C CA . GLN A 1 155 ? -17.649 -3.697 17.151 1.00 89.50 155 GLN A CA 1
ATOM 1234 C C . GLN A 1 155 ? -17.730 -5.022 16.405 1.00 89.50 155 GLN A C 1
ATOM 1236 O O . GLN A 1 155 ? -17.951 -5.029 15.193 1.00 89.50 155 GLN A O 1
ATOM 1241 N N . THR A 1 156 ? -17.545 -6.135 17.107 1.00 83.88 156 THR A N 1
ATOM 1242 C CA . THR A 1 156 ? -17.650 -7.481 16.531 1.00 83.88 156 THR A CA 1
ATOM 1243 C C . THR A 1 156 ? -19.079 -7.963 16.456 1.00 83.88 156 THR A C 1
ATOM 1245 O O . THR A 1 156 ? -19.962 -7.491 17.173 1.00 83.88 156 THR A O 1
ATOM 1248 N N . LYS A 1 157 ? -19.283 -8.966 15.601 1.00 76.75 157 LYS A N 1
ATOM 1249 C CA . LYS A 1 157 ? -20.569 -9.628 15.451 1.00 76.75 157 LYS A CA 1
ATOM 1250 C C . LYS A 1 157 ? -21.052 -10.195 16.786 1.00 76.75 157 LYS A C 1
ATOM 1252 O O . LYS A 1 157 ? -20.406 -11.061 17.368 1.00 76.75 157 LYS A O 1
ATOM 1257 N N . GLY A 1 158 ? -22.210 -9.722 17.242 1.00 75.69 158 GLY A N 1
ATOM 1258 C CA . GLY A 1 158 ? -22.833 -10.166 18.494 1.00 75.69 158 GLY A CA 1
ATOM 1259 C C . GLY A 1 158 ? -22.345 -9.445 19.756 1.00 75.69 158 GLY A C 1
ATOM 1260 O O . GLY A 1 158 ? -22.927 -9.663 20.818 1.00 75.69 158 GLY A O 1
ATOM 1261 N N . SER A 1 159 ? -21.349 -8.556 19.654 1.00 81.88 159 SER A N 1
ATOM 1262 C CA . SER A 1 159 ? -20.973 -7.657 20.750 1.00 81.88 159 SER A CA 1
ATOM 1263 C C . SER A 1 159 ? -21.844 -6.403 20.738 1.00 81.88 159 SER A C 1
ATOM 1265 O O . SER A 1 159 ? -22.087 -5.802 19.689 1.00 81.88 159 SER A O 1
ATOM 1267 N N . LYS A 1 160 ? -22.301 -5.973 21.916 1.00 79.00 160 LYS A N 1
ATOM 1268 C CA . LYS A 1 160 ? -22.990 -4.682 22.080 1.00 79.00 160 LYS A CA 1
ATOM 1269 C C . LYS A 1 160 ? -22.012 -3.520 22.242 1.00 79.00 160 LYS A C 1
ATOM 1271 O O . LYS A 1 160 ? -22.363 -2.397 21.890 1.00 79.00 160 LYS A O 1
ATOM 1276 N N . ASP A 1 161 ? -20.799 -3.814 22.699 1.00 84.06 161 ASP A N 1
ATOM 1277 C CA . ASP A 1 161 ? -19.781 -2.821 23.006 1.00 84.06 161 ASP A CA 1
ATOM 1278 C C . ASP A 1 161 ? -18.729 -2.763 21.895 1.00 84.06 161 ASP A C 1
ATOM 1280 O O . ASP A 1 161 ? -18.342 -3.786 21.314 1.00 84.06 161 ASP A O 1
ATOM 1284 N N . GLY A 1 162 ? -18.287 -1.544 21.587 1.00 84.50 162 GLY A N 1
ATOM 1285 C CA . GLY A 1 162 ? -17.111 -1.311 20.758 1.00 84.50 162 GLY A CA 1
ATOM 1286 C C . GLY A 1 162 ? -15.848 -1.453 21.599 1.00 84.50 162 GLY A C 1
ATOM 1287 O O . GLY A 1 162 ? -15.807 -0.974 22.730 1.00 84.50 162 GLY A O 1
ATOM 1288 N N . VAL A 1 163 ? -14.826 -2.089 21.039 1.00 87.31 163 VAL A N 1
ATOM 1289 C CA . VAL A 1 163 ? -13.519 -2.283 21.675 1.00 87.31 163 VAL A CA 1
ATOM 1290 C C . VAL A 1 163 ? -12.412 -1.749 20.771 1.00 87.31 163 VAL A C 1
ATOM 1292 O O . VAL A 1 163 ? -12.610 -1.581 19.563 1.00 87.31 163 VAL A O 1
ATOM 1295 N N . ASP A 1 164 ? -11.247 -1.475 21.351 1.00 87.00 164 ASP A N 1
ATOM 1296 C CA . ASP A 1 164 ? -10.068 -1.082 20.587 1.00 87.00 164 ASP A CA 1
ATOM 1297 C C . ASP A 1 164 ? -9.617 -2.223 19.671 1.00 87.00 164 ASP A C 1
ATOM 1299 O O . ASP A 1 164 ? -9.668 -3.394 20.045 1.00 87.00 164 ASP A O 1
ATOM 1303 N N . LEU A 1 165 ? -9.117 -1.884 18.480 1.00 86.31 165 LEU A N 1
ATOM 1304 C CA . LEU A 1 165 ? -8.594 -2.838 17.494 1.00 86.31 165 LEU A CA 1
ATOM 1305 C C . LEU A 1 165 ? -7.710 -3.974 18.068 1.00 86.31 165 LEU A C 1
ATOM 1307 O O . LEU A 1 165 ? -7.919 -5.122 17.665 1.00 86.31 165 LEU A O 1
ATOM 1311 N N . PRO A 1 166 ? -6.743 -3.732 18.980 1.00 85.81 166 PRO A N 1
ATOM 1312 C CA . PRO A 1 166 ? -5.962 -4.805 19.604 1.00 85.81 166 PRO A CA 1
ATOM 1313 C C . PRO A 1 166 ? -6.779 -5.816 20.417 1.00 85.81 166 PRO A C 1
ATOM 1315 O O . PRO A 1 166 ? -6.363 -6.970 20.520 1.00 85.81 166 PRO A O 1
ATOM 1318 N N . ASP A 1 167 ? -7.924 -5.416 20.965 1.00 83.88 167 ASP A N 1
ATOM 1319 C CA . ASP A 1 167 ? -8.725 -6.225 21.888 1.00 83.88 167 ASP A CA 1
ATOM 1320 C C . ASP A 1 167 ? -9.785 -7.078 21.156 1.00 83.88 167 ASP A C 1
ATOM 1322 O O . ASP A 1 167 ? -10.441 -7.925 21.759 1.00 83.88 167 ASP A O 1
ATOM 1326 N N . VAL A 1 168 ? -9.926 -6.911 19.835 1.00 75.00 168 VAL A N 1
ATOM 1327 C CA . VAL A 1 168 ? -10.926 -7.618 19.015 1.00 75.00 168 VAL A CA 1
ATOM 1328 C C . VAL A 1 168 ? -10.530 -9.061 18.668 1.00 75.00 168 VAL A C 1
ATOM 1330 O O . VAL A 1 168 ? -11.379 -9.900 18.364 1.00 75.00 168 VAL A O 1
ATOM 1333 N N . GLY A 1 169 ? -9.230 -9.358 18.692 1.00 67.69 169 GLY A N 1
ATOM 1334 C CA . GLY A 1 169 ? -8.658 -10.623 18.232 1.00 67.69 169 GLY A CA 1
ATOM 1335 C C . GLY A 1 169 ? -7.888 -10.496 16.912 1.00 67.69 169 GLY A C 1
ATOM 1336 O O . GLY A 1 169 ? -8.104 -9.595 16.102 1.00 67.69 169 GLY A O 1
ATOM 1337 N N . PHE A 1 170 ? -6.952 -11.425 16.703 1.00 64.12 170 PHE A N 1
ATOM 1338 C CA . PHE A 1 170 ? -5.881 -11.331 15.701 1.00 64.12 170 PHE A CA 1
ATOM 1339 C C . PHE A 1 170 ? -6.363 -11.181 14.245 1.00 64.12 170 PHE A C 1
ATOM 1341 O O . PHE A 1 170 ? -5.666 -10.584 13.436 1.00 64.12 170 PHE A O 1
ATOM 1348 N N . GLY A 1 171 ? -7.556 -11.668 13.886 1.00 78.62 171 GLY A N 1
ATOM 1349 C CA . GLY A 1 171 ? -8.005 -11.710 12.486 1.00 78.62 171 GLY A CA 1
ATOM 1350 C C . GLY A 1 171 ? -8.149 -10.339 11.810 1.00 78.62 171 GLY A C 1
ATOM 1351 O O . GLY A 1 171 ? -7.777 -10.180 10.651 1.00 78.62 171 GLY A O 1
ATOM 1352 N N . ILE A 1 172 ? -8.644 -9.320 12.520 1.00 85.25 172 ILE A N 1
ATOM 1353 C CA . ILE A 1 172 ? -8.929 -8.007 11.909 1.00 85.25 172 ILE A CA 1
ATOM 1354 C C . ILE A 1 172 ? -7.647 -7.223 11.663 1.00 85.25 172 ILE A C 1
ATOM 1356 O O . ILE A 1 172 ? -7.508 -6.601 10.612 1.00 85.25 172 ILE A O 1
ATOM 1360 N N . SER A 1 173 ? -6.691 -7.276 12.591 1.00 85.00 173 SER A N 1
ATOM 1361 C CA . SER A 1 173 ? -5.398 -6.610 12.418 1.00 85.00 173 SER A CA 1
ATOM 1362 C C . SER A 1 173 ? -4.583 -7.205 11.265 1.00 85.00 173 SER A C 1
ATOM 1364 O O . SER A 1 173 ? -3.775 -6.489 10.680 1.00 85.00 173 SER A O 1
ATOM 1366 N N . GLN A 1 174 ? -4.842 -8.461 10.873 1.00 86.81 174 GLN A N 1
ATOM 1367 C CA . GLN A 1 174 ? -4.239 -9.052 9.673 1.00 86.81 174 GLN A CA 1
ATOM 1368 C C . GLN A 1 174 ? -4.937 -8.633 8.370 1.00 86.81 174 GLN A C 1
ATOM 1370 O O . GLN A 1 174 ? -4.276 -8.394 7.358 1.00 86.81 174 GLN A O 1
ATOM 1375 N N . VAL A 1 175 ? -6.271 -8.530 8.387 1.00 91.88 175 VAL A N 1
ATOM 1376 C CA . VAL A 1 175 ? -7.092 -8.264 7.189 1.00 91.88 175 VAL A CA 1
ATOM 1377 C C . VAL A 1 175 ? -7.216 -6.770 6.876 1.00 91.88 175 VAL A C 1
ATOM 1379 O O . VAL A 1 175 ? -7.300 -6.383 5.710 1.00 91.88 175 VAL A O 1
ATOM 1382 N N . LEU A 1 176 ? -7.221 -5.903 7.890 1.00 93.81 176 LEU A N 1
ATOM 1383 C CA . LEU A 1 176 ? -7.398 -4.463 7.705 1.00 93.81 176 LEU A CA 1
ATOM 1384 C C . LEU A 1 176 ? -6.318 -3.849 6.788 1.00 93.81 176 LEU A C 1
ATOM 1386 O O . LEU A 1 176 ? -6.708 -3.147 5.853 1.00 93.81 176 LEU A O 1
ATOM 1390 N N . PRO A 1 177 ? -5.008 -4.136 6.954 1.00 95.31 177 PRO A N 1
ATOM 1391 C CA . PRO A 1 177 ? -3.977 -3.625 6.048 1.00 95.31 177 PRO A CA 1
ATOM 1392 C C . PRO A 1 177 ? -4.178 -4.055 4.594 1.00 95.31 177 PRO A C 1
ATOM 1394 O O . PRO A 1 177 ? -3.982 -3.251 3.688 1.00 95.31 177 PRO A O 1
ATOM 1397 N N . VAL A 1 178 ? -4.637 -5.292 4.371 1.00 95.56 178 VAL A N 1
ATOM 1398 C CA . VAL A 1 178 ? -4.929 -5.835 3.035 1.00 95.56 178 VAL A CA 1
ATOM 1399 C C . VAL A 1 178 ? -6.030 -5.022 2.356 1.00 95.56 178 VAL A C 1
ATOM 1401 O O . VAL A 1 178 ? -5.847 -4.521 1.248 1.00 95.56 178 VAL A O 1
ATOM 1404 N N . LEU A 1 179 ? -7.165 -4.837 3.037 1.00 95.69 179 LEU A N 1
ATOM 1405 C CA . LEU A 1 179 ? -8.288 -4.080 2.484 1.00 95.69 179 LEU A CA 1
ATOM 1406 C C . LEU A 1 179 ? -7.920 -2.619 2.249 1.00 95.69 179 LEU A C 1
ATOM 1408 O O . LEU A 1 179 ? -8.230 -2.072 1.191 1.00 95.69 179 LEU A O 1
ATOM 1412 N N . VAL A 1 180 ? -7.248 -1.990 3.215 1.00 96.75 180 VAL A N 1
ATOM 1413 C CA . VAL A 1 180 ? -6.809 -0.605 3.058 1.00 96.75 180 VAL A CA 1
ATOM 1414 C C . VAL A 1 180 ? -5.864 -0.500 1.870 1.00 96.75 180 VAL A C 1
ATOM 1416 O O . VAL A 1 180 ? -6.120 0.342 1.023 1.00 96.75 180 VAL A O 1
ATOM 1419 N N . GLN A 1 181 ? -4.867 -1.377 1.717 1.00 96.94 181 GLN A N 1
ATOM 1420 C CA . GLN A 1 181 ? -3.949 -1.345 0.575 1.00 96.94 181 GLN A CA 1
ATOM 1421 C C . GLN A 1 181 ? -4.679 -1.476 -0.770 1.00 96.94 181 GLN A C 1
ATOM 1423 O O . GLN A 1 181 ? -4.411 -0.688 -1.676 1.00 96.94 181 GLN A O 1
ATOM 1428 N N . CYS A 1 182 ? -5.635 -2.405 -0.888 1.00 95.50 182 CYS A N 1
ATOM 1429 C CA . CYS A 1 182 ? -6.414 -2.617 -2.113 1.00 95.50 182 CYS A CA 1
ATOM 1430 C C . CYS A 1 182 ? -7.171 -1.368 -2.576 1.00 95.50 182 CYS A C 1
ATOM 1432 O O . CYS A 1 182 ? -7.221 -1.086 -3.769 1.00 95.50 182 CYS A O 1
ATOM 1434 N N . PHE A 1 183 ? -7.776 -0.626 -1.648 1.00 95.31 183 PHE A N 1
ATOM 1435 C CA . PHE A 1 183 ? -8.538 0.577 -1.995 1.00 95.31 183 PHE A CA 1
ATOM 1436 C C . PHE A 1 183 ? -7.682 1.847 -1.982 1.00 95.31 183 PHE A C 1
ATOM 1438 O O . PHE A 1 183 ? -8.041 2.841 -2.618 1.00 95.31 183 PHE A O 1
ATOM 1445 N N . TYR A 1 184 ? -6.586 1.852 -1.219 1.00 96.25 184 TYR A N 1
ATOM 1446 C CA . TYR A 1 184 ? -5.702 3.001 -1.061 1.00 96.25 184 TYR A CA 1
ATOM 1447 C C . TYR A 1 184 ? -4.822 3.202 -2.285 1.00 96.25 184 TYR A C 1
ATOM 1449 O O . TYR A 1 184 ? -4.647 4.355 -2.694 1.00 96.25 184 TYR A O 1
ATOM 1457 N N . ALA A 1 185 ? -4.324 2.101 -2.856 1.00 94.62 185 ALA A N 1
ATOM 1458 C CA . ALA A 1 185 ? -3.456 2.111 -4.020 1.00 94.62 185 ALA A CA 1
ATOM 1459 C C . ALA A 1 185 ? -4.041 2.973 -5.158 1.00 94.62 185 ALA A C 1
ATOM 1461 O O . ALA A 1 185 ? -5.263 2.992 -5.361 1.00 94.62 185 ALA A O 1
ATOM 1462 N N . PRO A 1 186 ? -3.195 3.721 -5.885 1.00 90.56 186 PRO A N 1
ATOM 1463 C CA . PRO A 1 186 ? -3.593 4.372 -7.125 1.00 90.56 186 PRO A CA 1
ATOM 1464 C C . PRO A 1 186 ? -4.192 3.393 -8.145 1.00 90.56 186 PRO A C 1
ATOM 1466 O O . PRO A 1 186 ? -3.988 2.180 -8.085 1.00 90.56 186 PRO A O 1
ATOM 1469 N N . SER A 1 187 ? -4.921 3.936 -9.120 1.00 88.69 187 SER A N 1
ATOM 1470 C CA . SER A 1 187 ? -5.333 3.156 -10.289 1.00 88.69 187 SER A CA 1
ATOM 1471 C C . SER A 1 187 ? -4.109 2.585 -11.007 1.00 88.69 187 SER A C 1
ATOM 1473 O O . SER A 1 187 ? -3.057 3.222 -11.038 1.00 88.69 187 SER A O 1
ATOM 1475 N N . ASP A 1 188 ? -4.272 1.397 -11.586 1.00 89.81 188 ASP A N 1
ATOM 1476 C CA . ASP A 1 188 ? -3.230 0.683 -12.337 1.00 89.81 188 ASP A CA 1
ATOM 1477 C C . ASP A 1 188 ? -1.990 0.291 -11.505 1.00 89.81 188 ASP A C 1
ATOM 1479 O O . ASP A 1 188 ? -0.949 -0.073 -12.050 1.00 89.81 188 ASP A O 1
ATOM 1483 N N . SER A 1 189 ? -2.102 0.318 -10.172 1.00 94.19 189 SER A N 1
ATOM 1484 C CA . SER A 1 189 ? -1.102 -0.243 -9.264 1.00 94.19 189 SER A CA 1
ATOM 1485 C C . SER A 1 189 ? -1.031 -1.766 -9.338 1.00 94.19 189 SER A C 1
ATOM 1487 O O . SER A 1 189 ? -2.045 -2.457 -9.447 1.00 94.19 189 SER A O 1
ATOM 1489 N N . ILE A 1 190 ? 0.180 -2.294 -9.162 1.00 95.50 190 ILE A N 1
ATOM 1490 C CA . ILE A 1 190 ? 0.414 -3.721 -8.938 1.00 95.50 190 ILE A CA 1
ATOM 1491 C C . ILE A 1 190 ? 0.533 -3.926 -7.434 1.00 95.50 190 ILE A C 1
ATOM 1493 O O . ILE A 1 190 ? 1.408 -3.345 -6.795 1.00 95.50 190 ILE A O 1
ATOM 1497 N N . ILE A 1 191 ? -0.333 -4.756 -6.861 1.00 96.00 191 ILE A N 1
ATOM 1498 C CA . ILE A 1 191 ? -0.276 -5.080 -5.436 1.00 96.00 191 ILE A CA 1
ATOM 1499 C C . ILE A 1 191 ? 0.213 -6.514 -5.281 1.00 96.00 191 ILE A C 1
ATOM 1501 O O . ILE A 1 191 ? -0.385 -7.439 -5.828 1.00 96.00 191 ILE A O 1
ATOM 1505 N N . ILE A 1 192 ? 1.298 -6.682 -4.534 1.00 96.31 192 ILE A N 1
ATOM 1506 C CA . ILE A 1 192 ? 1.869 -7.980 -4.180 1.00 96.31 192 ILE A CA 1
ATOM 1507 C C . ILE A 1 192 ? 1.594 -8.202 -2.695 1.00 96.31 192 ILE A C 1
ATOM 1509 O O . ILE A 1 192 ? 1.891 -7.333 -1.873 1.00 96.31 192 ILE A O 1
ATOM 1513 N N . MET A 1 193 ? 0.992 -9.343 -2.369 1.00 95.19 193 MET A N 1
ATOM 1514 C CA . MET A 1 193 ? 0.647 -9.724 -1.002 1.00 95.19 193 MET A CA 1
ATOM 1515 C C . MET A 1 193 ? 1.135 -11.136 -0.715 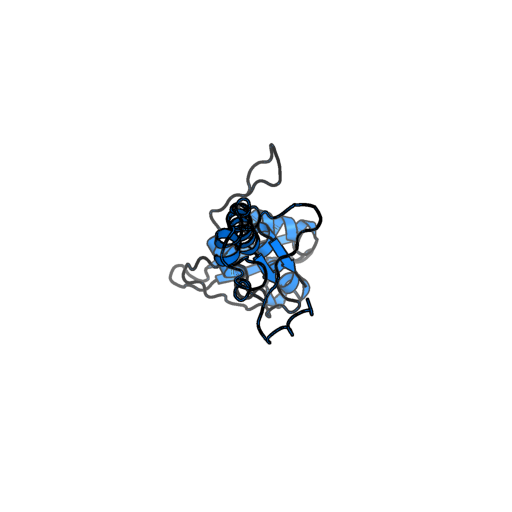1.00 95.19 193 MET A C 1
ATOM 1517 O O . MET A 1 193 ? 0.920 -12.026 -1.541 1.00 95.19 193 MET A O 1
ATOM 1521 N N . GLU A 1 194 ? 1.726 -11.321 0.461 1.00 88.81 194 GLU A N 1
ATOM 1522 C CA . GLU A 1 194 ? 2.038 -12.631 1.047 1.00 88.81 194 GLU A CA 1
ATOM 1523 C C . GLU A 1 194 ? 1.190 -12.908 2.297 1.00 88.81 194 GLU A C 1
ATOM 1525 O O . GLU A 1 194 ? 0.802 -11.940 3.006 1.00 88.81 194 GLU A O 1
#